Protein AF-A0A529QEJ1-F1 (afdb_monomer_lite)

Secondary structure (DSSP, 8-state):
--TT----EEEEEE-SSS-TTS-TT-SS--EEEEEEEETTEEEEEEEESSSS-S-SSGGGHHHHHHHHSPPTTT--STT---SHHHHHHHHH-GGGHHHHHHHHSGGGSBS-GGG--EE--S-EEEE-TTS-EEEEEEEEEETT---B--HHHHHHHHHH-TTHHHHHHHHHHHHT----EEEEEEEE-HHHHHTSSS-TT-TT-

Foldseek 3Di:
DDVPDDWDKDWDKDFQQADPPFFGQQLGKIWIWMWTQDPVGIDILTWILDLFDQDQDPVCVVQQNQQQYQPPVPRDDGRHNPDDSNVVCCVVRVLRVLVVVCSVDQSSRWPAPLQTKIWSLAWDWDADPVRDTKTKIKMWAWPVYHGGDDPVVSVVCCVVPSCNRVVVQVVCVVVVVHRDIDIDMDIHDPVVQVPDPDHSRGSSD

Structure (mmCIF, N/CA/C/O backbone):
data_AF-A0A529QEJ1-F1
#
_entry.id   AF-A0A529QEJ1-F1
#
loop_
_atom_site.group_PDB
_atom_site.id
_atom_site.type_symbol
_atom_site.label_atom_id
_atom_site.label_alt_id
_atom_site.label_comp_id
_atom_site.label_asym_id
_atom_site.label_entity_id
_atom_site.label_seq_id
_atom_site.pdbx_PDB_ins_code
_atom_site.Cartn_x
_atom_site.Cartn_y
_atom_site.Cartn_z
_atom_site.occupancy
_atom_site.B_iso_or_equiv
_atom_site.auth_seq_id
_atom_site.auth_comp_id
_atom_site.auth_asym_id
_atom_site.auth_atom_id
_atom_site.pdbx_PDB_model_num
ATOM 1 N N . GLN A 1 1 ? -8.947 4.256 23.487 1.00 64.75 1 GLN A N 1
ATOM 2 C CA . GLN A 1 1 ? -8.729 5.610 22.922 1.00 64.75 1 GLN A CA 1
ATOM 3 C C . GLN A 1 1 ? -9.990 6.431 23.133 1.00 64.75 1 GLN A C 1
ATOM 5 O O . GLN A 1 1 ? -11.072 5.905 22.890 1.00 64.75 1 GLN A O 1
ATOM 10 N N . ARG A 1 2 ? -9.879 7.661 23.642 1.00 82.88 2 ARG A N 1
ATOM 11 C CA . ARG A 1 2 ? -11.038 8.538 23.897 1.00 82.88 2 ARG A CA 1
ATOM 12 C C . ARG A 1 2 ? -11.150 9.645 22.843 1.00 82.88 2 ARG A C 1
ATOM 14 O O . ARG A 1 2 ? -10.121 10.090 22.340 1.00 82.88 2 ARG A O 1
ATOM 21 N N . PRO A 1 3 ? -12.364 10.128 22.520 1.00 89.56 3 PRO A N 1
ATOM 22 C CA . PRO A 1 3 ? -12.527 11.310 21.677 1.00 89.56 3 PRO A CA 1
ATOM 23 C C . PRO A 1 3 ? -11.651 12.474 22.168 1.00 89.56 3 PRO A C 1
ATOM 25 O O . PRO A 1 3 ? -11.621 12.769 23.362 1.00 89.56 3 PRO A O 1
ATOM 28 N N . GLY A 1 4 ? -10.909 13.102 21.253 1.00 91.31 4 GLY A N 1
ATOM 29 C CA . GLY A 1 4 ? -9.974 14.194 21.556 1.00 91.31 4 GLY A CA 1
ATOM 30 C C . GLY A 1 4 ? -8.589 13.762 22.060 1.00 91.31 4 GLY A C 1
ATOM 31 O O . GLY A 1 4 ? -7.699 14.605 22.174 1.00 91.31 4 GLY A O 1
ATOM 32 N N . GLU A 1 5 ? -8.364 12.473 22.331 1.00 93.81 5 GLU A N 1
ATOM 33 C CA . GLU A 1 5 ? -7.049 11.955 22.712 1.00 93.81 5 GLU A CA 1
ATOM 34 C C . GLU A 1 5 ? -6.095 11.953 21.509 1.00 93.81 5 GLU A C 1
ATOM 36 O O . GLU A 1 5 ? -6.411 11.431 20.440 1.00 93.81 5 GLU A O 1
ATOM 41 N N . LYS A 1 6 ? -4.904 12.535 21.684 1.00 96.38 6 LYS A N 1
ATOM 42 C CA . LYS A 1 6 ? -3.840 12.511 20.674 1.00 96.38 6 LYS A CA 1
ATOM 43 C C . LYS A 1 6 ? -2.918 11.326 20.939 1.00 96.38 6 LYS A C 1
ATOM 45 O O . LYS A 1 6 ? -2.292 11.261 21.994 1.00 96.38 6 LYS A O 1
ATOM 50 N N . THR A 1 7 ? -2.808 10.425 19.968 1.00 97.69 7 THR A N 1
ATOM 51 C CA . THR A 1 7 ? -1.848 9.315 19.998 1.00 97.69 7 THR A CA 1
ATOM 52 C C . THR A 1 7 ? -0.694 9.635 19.053 1.00 97.69 7 THR A C 1
ATOM 54 O O . THR A 1 7 ? -0.953 9.879 17.873 1.00 97.69 7 THR A O 1
ATOM 57 N N . PRO A 1 8 ? 0.565 9.664 19.529 1.00 98.19 8 PRO A N 1
ATOM 58 C CA . PRO A 1 8 ? 1.712 9.833 18.648 1.00 98.19 8 PRO A CA 1
ATOM 59 C C . PRO A 1 8 ? 1.748 8.734 17.585 1.00 98.19 8 PRO A C 1
ATOM 61 O O . PRO A 1 8 ? 1.434 7.574 17.870 1.00 98.19 8 PRO A O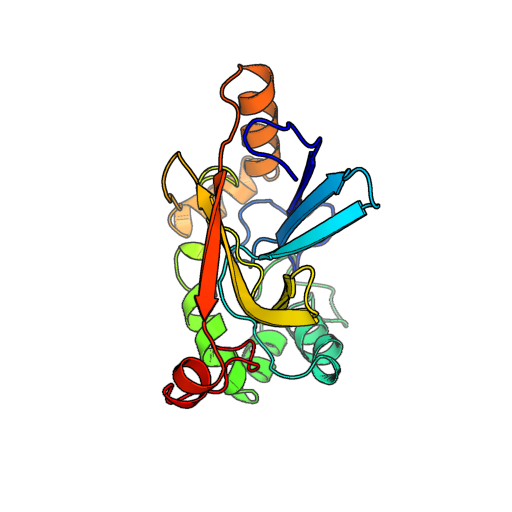 1
ATOM 64 N N . ALA A 1 9 ? 2.166 9.097 16.376 1.00 98.19 9 ALA A N 1
ATOM 65 C CA . ALA A 1 9 ? 2.272 8.173 15.259 1.00 98.19 9 ALA A CA 1
ATOM 66 C C . ALA A 1 9 ? 3.613 8.326 14.541 1.00 98.19 9 ALA A C 1
ATOM 68 O O . ALA A 1 9 ? 4.174 9.420 14.473 1.00 98.19 9 ALA A O 1
ATOM 69 N N . PHE A 1 10 ? 4.102 7.230 13.970 1.00 98.69 10 PHE A N 1
ATOM 70 C CA . PHE A 1 10 ? 5.167 7.243 12.974 1.00 98.69 10 PHE A CA 1
ATOM 71 C C . PHE A 1 10 ? 4.663 6.557 11.709 1.00 98.69 10 PHE A C 1
ATOM 73 O O . PHE A 1 10 ? 4.120 5.455 11.778 1.00 98.69 10 PHE A O 1
ATOM 80 N N . VAL A 1 11 ? 4.843 7.208 10.561 1.00 98.81 11 VAL A N 1
ATOM 81 C CA . VAL A 1 11 ? 4.367 6.703 9.271 1.00 98.81 11 VAL A CA 1
ATOM 82 C C . VAL A 1 11 ? 5.547 6.506 8.336 1.00 98.81 11 VAL A C 1
ATOM 84 O O . VAL A 1 11 ? 6.385 7.396 8.188 1.00 98.81 11 VAL A O 1
ATOM 87 N N . ARG A 1 12 ? 5.595 5.345 7.681 1.00 98.88 12 ARG A N 1
ATOM 88 C CA . ARG A 1 12 ? 6.541 5.064 6.602 1.00 98.88 12 ARG A CA 1
ATOM 89 C C . ARG A 1 12 ? 5.786 4.698 5.333 1.00 98.88 12 ARG A C 1
ATOM 91 O O . ARG A 1 12 ? 5.008 3.745 5.318 1.00 98.88 12 ARG A O 1
ATOM 98 N N . PHE A 1 13 ? 6.107 5.420 4.267 1.00 98.88 13 PHE A N 1
ATOM 99 C CA . PHE A 1 13 ? 5.702 5.092 2.906 1.00 98.88 13 PHE A CA 1
ATOM 100 C C . PHE A 1 13 ? 6.844 4.399 2.163 1.00 98.88 13 PHE A C 1
ATOM 102 O O . PHE A 1 13 ? 8.018 4.619 2.480 1.00 98.88 13 PHE A O 1
ATOM 109 N N . SER A 1 14 ? 6.522 3.557 1.185 1.00 98.88 14 SER A N 1
ATOM 110 C CA . SER A 1 14 ? 7.534 2.910 0.344 1.00 98.88 14 SER A CA 1
ATOM 111 C C . SER A 1 14 ? 6.975 2.435 -0.989 1.00 98.88 14 SER A C 1
ATOM 113 O O . SER A 1 14 ? 5.769 2.292 -1.130 1.00 98.88 14 SER A O 1
ATOM 115 N N . THR A 1 15 ? 7.854 2.141 -1.941 1.00 98.81 15 THR A N 1
ATOM 116 C CA . THR A 1 15 ? 7.606 1.166 -3.016 1.00 98.81 15 THR A CA 1
ATOM 117 C C . THR A 1 15 ? 7.774 -0.267 -2.470 1.00 98.81 15 THR A C 1
ATOM 119 O O . THR A 1 15 ? 7.971 -0.444 -1.259 1.00 98.81 15 THR A O 1
ATOM 122 N N . VAL A 1 16 ? 7.668 -1.291 -3.324 1.00 98.44 16 VAL A N 1
ATOM 123 C CA . VAL A 1 16 ? 7.777 -2.713 -2.951 1.00 98.44 16 VAL A CA 1
ATOM 124 C C . VAL A 1 16 ? 8.956 -3.397 -3.642 1.00 98.44 16 VAL A C 1
ATOM 126 O O . VAL A 1 16 ? 9.840 -3.922 -2.963 1.00 98.44 16 VAL A O 1
ATOM 129 N N . ALA A 1 17 ? 8.992 -3.403 -4.976 1.00 98.00 17 ALA A N 1
ATOM 130 C CA . ALA A 1 17 ? 9.957 -4.209 -5.728 1.00 98.00 17 ALA A CA 1
ATOM 131 C C . ALA A 1 17 ? 11.370 -3.608 -5.707 1.00 98.00 17 ALA A C 1
ATOM 133 O O . ALA A 1 17 ? 12.3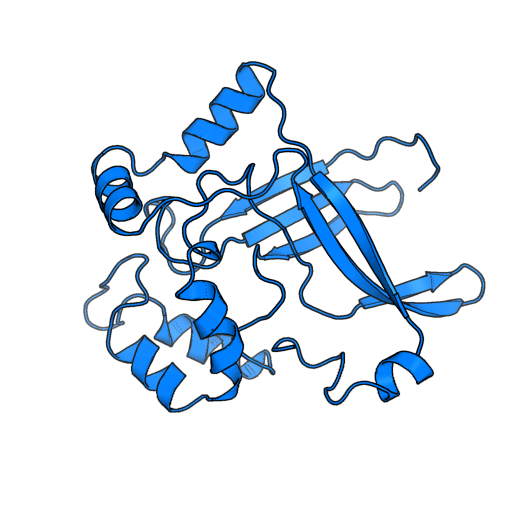66 -4.331 -5.712 1.00 98.00 17 ALA A O 1
ATOM 134 N N . GLY A 1 18 ? 11.476 -2.283 -5.650 1.00 97.81 18 GLY A N 1
ATOM 135 C CA . GLY A 1 18 ? 12.754 -1.591 -5.747 1.00 97.81 18 GLY A CA 1
ATOM 136 C C . GLY A 1 18 ? 13.704 -1.826 -4.566 1.00 97.81 18 GLY A C 1
ATOM 137 O O . GLY A 1 18 ? 13.296 -1.946 -3.411 1.00 97.81 18 GLY A O 1
ATOM 138 N N . SER A 1 19 ? 15.008 -1.858 -4.841 1.00 97.62 19 SER A N 1
ATOM 139 C CA . SER A 1 19 ? 16.042 -1.772 -3.799 1.00 97.62 19 SER A CA 1
ATOM 140 C C . SER A 1 19 ? 16.084 -0.376 -3.156 1.00 97.62 19 SER A C 1
ATOM 142 O O . SER A 1 19 ? 15.481 0.574 -3.654 1.00 97.62 19 SER A O 1
ATOM 144 N N . LYS A 1 20 ? 16.823 -0.214 -2.047 1.00 97.31 20 LYS A N 1
ATOM 145 C CA . LYS A 1 20 ? 16.852 1.031 -1.244 1.00 97.31 20 LYS A CA 1
ATOM 146 C C . LYS A 1 20 ? 17.136 2.312 -2.049 1.00 97.31 20 LYS A C 1
ATOM 148 O O . LYS A 1 20 ? 16.632 3.363 -1.675 1.00 97.31 20 LYS A O 1
ATOM 153 N N . GLY A 1 21 ? 17.958 2.230 -3.096 1.00 97.50 21 GLY A N 1
ATOM 154 C CA . GLY A 1 21 ? 18.320 3.363 -3.961 1.00 97.50 21 GLY A CA 1
ATOM 155 C C . GLY A 1 21 ? 17.477 3.498 -5.232 1.00 97.50 21 GLY A C 1
ATOM 156 O O . GLY A 1 21 ? 17.878 4.221 -6.136 1.00 97.50 21 GLY A O 1
ATOM 157 N N . SER A 1 22 ? 16.370 2.760 -5.344 1.00 98.31 22 SER A N 1
ATOM 158 C CA . SER A 1 22 ? 15.448 2.878 -6.478 1.00 98.31 22 SER A CA 1
ATOM 159 C C . SER A 1 22 ? 14.654 4.189 -6.443 1.00 98.31 22 SER A C 1
ATOM 161 O O . SER A 1 22 ? 14.637 4.906 -5.443 1.00 98.31 22 SER A O 1
ATOM 163 N N . PHE A 1 23 ? 14.017 4.505 -7.568 1.00 98.38 23 PHE A N 1
ATOM 164 C CA . PHE A 1 23 ? 13.289 5.749 -7.788 1.00 98.38 23 PHE A CA 1
ATOM 165 C C . PHE A 1 23 ? 11.853 5.701 -7.238 1.00 98.38 23 PHE A C 1
ATOM 167 O O . PHE A 1 23 ? 11.167 4.679 -7.304 1.00 98.38 23 PHE A O 1
ATOM 174 N N . ASP A 1 24 ? 11.380 6.833 -6.716 1.00 98.56 24 ASP A N 1
ATOM 175 C CA . ASP A 1 24 ? 10.111 6.936 -5.982 1.00 98.56 24 ASP A CA 1
ATOM 176 C C . ASP A 1 24 ? 8.853 6.705 -6.858 1.00 98.56 24 ASP A C 1
ATOM 178 O O . ASP A 1 24 ? 7.831 6.176 -6.399 1.00 98.56 24 ASP A O 1
ATOM 182 N N . LEU A 1 25 ? 8.910 7.077 -8.141 1.00 97.94 25 LEU A N 1
ATOM 183 C CA . LEU A 1 25 ? 7.782 7.038 -9.081 1.00 97.94 25 LEU A CA 1
ATOM 184 C C . LEU A 1 25 ? 7.770 5.776 -9.961 1.00 97.94 25 LEU A C 1
ATOM 186 O O . LEU A 1 25 ? 7.260 5.791 -11.083 1.00 97.94 25 LEU A O 1
ATOM 190 N N . ALA A 1 26 ? 8.309 4.658 -9.469 1.00 98.12 26 ALA A N 1
ATOM 191 C CA . ALA A 1 26 ? 8.092 3.352 -10.092 1.00 98.12 26 ALA A CA 1
ATOM 192 C C . ALA A 1 26 ? 6.593 3.035 -10.205 1.00 98.12 26 ALA A C 1
ATOM 194 O O . ALA A 1 26 ? 5.817 3.393 -9.316 1.00 98.12 26 ALA A O 1
ATOM 195 N N . ARG A 1 27 ? 6.161 2.355 -11.274 1.00 98.81 27 ARG A N 1
ATOM 196 C CA . ARG A 1 27 ? 4.807 1.785 -11.314 1.00 98.81 27 ARG A CA 1
ATOM 197 C C . ARG A 1 27 ? 4.792 0.575 -10.394 1.00 98.81 27 ARG A C 1
ATOM 199 O O . ARG A 1 27 ? 5.246 -0.497 -10.772 1.00 98.81 27 ARG A O 1
ATOM 206 N N . ASP A 1 28 ? 4.311 0.785 -9.181 1.00 98.81 28 ASP A N 1
ATOM 207 C CA . ASP A 1 28 ? 4.407 -0.189 -8.100 1.00 98.81 28 ASP A CA 1
ATOM 208 C C . ASP A 1 28 ? 3.274 0.011 -7.085 1.00 98.81 28 ASP A C 1
ATOM 210 O O . ASP A 1 28 ? 2.610 1.052 -7.032 1.00 98.81 28 ASP A O 1
ATOM 214 N N . VAL A 1 29 ? 3.075 -0.969 -6.222 1.00 98.62 29 VAL A N 1
ATOM 215 C CA . VAL A 1 29 ? 2.310 -0.783 -4.992 1.00 98.62 29 VAL A CA 1
ATOM 216 C C . VAL A 1 29 ? 3.048 0.205 -4.097 1.00 98.62 29 VAL A C 1
ATOM 218 O O . VAL A 1 29 ? 4.281 0.254 -4.086 1.00 98.62 29 VAL A O 1
ATOM 221 N N . ARG A 1 30 ? 2.306 1.007 -3.330 1.00 98.88 30 ARG A N 1
ATOM 222 C CA . ARG A 1 30 ? 2.886 1.797 -2.246 1.00 98.88 30 ARG A CA 1
ATOM 223 C C . ARG A 1 30 ? 2.533 1.204 -0.895 1.00 98.88 30 ARG A C 1
ATOM 225 O O . ARG A 1 30 ? 1.356 1.074 -0.576 1.00 98.88 30 ARG A O 1
ATOM 232 N N . GLY A 1 31 ? 3.551 0.906 -0.095 1.00 98.88 31 GLY A N 1
ATOM 233 C CA . GLY A 1 31 ? 3.386 0.592 1.318 1.00 98.88 31 GLY A CA 1
ATOM 234 C C . GLY A 1 31 ? 2.949 1.834 2.094 1.00 98.88 31 GLY A C 1
ATOM 235 O O . GLY A 1 31 ? 3.444 2.936 1.847 1.00 98.88 31 GLY A O 1
ATOM 236 N N . PHE A 1 32 ? 2.030 1.649 3.036 1.00 98.88 32 PHE A N 1
ATOM 237 C CA . PHE A 1 32 ? 1.505 2.670 3.940 1.00 98.88 32 PHE A CA 1
ATOM 238 C C . PHE A 1 32 ? 1.446 2.069 5.350 1.00 98.88 32 PHE A C 1
ATOM 240 O O . PHE A 1 32 ? 0.422 1.546 5.787 1.00 98.88 32 PHE A O 1
ATOM 247 N N . ALA A 1 33 ? 2.570 2.134 6.066 1.00 98.88 33 ALA A N 1
ATOM 248 C CA . ALA A 1 33 ? 2.697 1.581 7.409 1.00 98.88 33 ALA A CA 1
ATOM 249 C C . ALA A 1 33 ? 2.575 2.681 8.467 1.00 98.88 33 ALA A C 1
ATOM 251 O O . ALA A 1 33 ? 3.376 3.619 8.482 1.00 98.88 33 ALA A O 1
ATOM 252 N N . VAL A 1 34 ? 1.598 2.546 9.364 1.00 98.88 34 VAL A N 1
ATOM 253 C CA . VAL A 1 34 ? 1.345 3.479 10.469 1.00 98.88 34 VAL A CA 1
ATOM 254 C C . VAL A 1 34 ? 1.562 2.763 11.795 1.00 98.88 34 VAL A C 1
ATOM 256 O O . VAL A 1 34 ? 0.857 1.809 12.108 1.00 98.88 34 VAL A O 1
ATOM 259 N N . LYS A 1 35 ? 2.513 3.250 12.591 1.00 98.81 35 LYS A N 1
ATOM 260 C CA . LYS A 1 35 ? 2.733 2.831 13.978 1.00 98.81 35 LYS A CA 1
ATOM 261 C C . LYS A 1 35 ? 2.095 3.841 14.915 1.00 98.81 35 LYS A C 1
ATOM 263 O O . LYS A 1 35 ? 2.460 5.015 14.876 1.00 98.81 35 LYS A O 1
ATOM 268 N N . LEU A 1 36 ? 1.186 3.383 15.767 1.00 98.38 36 LEU A N 1
ATOM 269 C CA . LEU A 1 36 ? 0.529 4.171 16.805 1.00 98.38 36 LEU A CA 1
ATOM 270 C C . LEU A 1 36 ? 1.085 3.779 18.174 1.00 98.38 36 LEU A C 1
ATOM 272 O O . LEU A 1 36 ? 1.009 2.621 18.588 1.00 98.38 36 LEU A O 1
ATOM 276 N N . TYR A 1 37 ? 1.630 4.761 18.888 1.00 98.00 37 TYR A N 1
ATOM 277 C CA . TYR A 1 37 ? 2.213 4.573 20.216 1.00 98.00 37 TYR A CA 1
ATOM 278 C C . TYR A 1 37 ? 1.119 4.694 21.278 1.00 98.00 37 TYR A C 1
ATOM 280 O O . TYR A 1 37 ? 0.953 5.738 21.914 1.00 98.00 37 TYR A O 1
ATOM 288 N N . THR A 1 38 ? 0.305 3.647 21.412 1.00 96.94 38 THR A N 1
ATOM 289 C CA . THR A 1 38 ? -0.812 3.637 22.363 1.00 96.94 38 THR A CA 1
ATOM 290 C C . THR A 1 38 ? -0.320 3.429 23.799 1.00 96.94 38 THR A C 1
ATOM 292 O O . THR A 1 38 ? 0.812 3.012 24.040 1.00 96.94 38 THR A O 1
ATOM 295 N N . LYS A 1 39 ? -1.192 3.686 24.779 1.00 95.75 39 LYS A N 1
ATOM 296 C CA . LYS A 1 39 ? -0.899 3.436 26.203 1.00 95.75 39 LYS A CA 1
ATOM 297 C C . LYS A 1 39 ? -0.850 1.948 26.565 1.00 95.75 39 LYS A C 1
ATOM 299 O O . LYS A 1 39 ? -0.354 1.612 27.633 1.00 95.75 39 LYS A O 1
ATOM 304 N N . GLU A 1 40 ? -1.347 1.084 25.686 1.00 96.50 40 GLU A N 1
ATOM 305 C CA . GLU A 1 40 ? -1.460 -0.367 25.887 1.00 96.50 40 GLU A CA 1
ATOM 306 C C . GLU A 1 40 ? -0.499 -1.145 24.972 1.00 96.50 40 GLU A C 1
ATOM 308 O O . GLU A 1 40 ? -0.618 -2.353 24.803 1.00 96.50 40 GLU A O 1
ATOM 313 N N . GLY A 1 41 ? 0.480 -0.449 24.386 1.00 97.56 41 GLY A N 1
ATOM 314 C CA . GLY A 1 41 ? 1.468 -1.024 23.481 1.00 97.56 41 GLY A CA 1
ATOM 315 C C . GLY A 1 41 ? 1.416 -0.417 22.084 1.00 97.56 41 GLY A C 1
ATOM 316 O O . GLY A 1 41 ? 0.562 0.409 21.751 1.00 97.56 41 GLY A O 1
ATOM 317 N N . ASN A 1 42 ? 2.372 -0.816 21.253 1.00 98.31 42 ASN A N 1
ATOM 318 C CA . ASN A 1 42 ? 2.414 -0.370 19.867 1.00 98.31 42 ASN A CA 1
ATOM 319 C C . ASN A 1 42 ? 1.316 -1.070 19.071 1.00 98.31 42 ASN A C 1
ATOM 321 O O . ASN A 1 42 ? 1.199 -2.293 19.124 1.00 98.31 42 ASN A O 1
ATOM 325 N N . TRP A 1 43 ? 0.566 -0.297 18.293 1.00 98.25 43 TRP A N 1
ATOM 326 C CA . TRP A 1 43 ? -0.361 -0.838 17.311 1.00 98.25 43 TRP A CA 1
ATOM 327 C C . TRP A 1 43 ? 0.090 -0.431 15.912 1.00 98.25 43 TRP A C 1
ATOM 329 O O . TRP A 1 43 ? 0.173 0.759 15.604 1.00 98.25 43 TRP A O 1
ATOM 339 N N . ASP A 1 44 ? 0.405 -1.426 15.087 1.00 98.75 44 ASP A N 1
ATOM 340 C CA . ASP A 1 44 ? 0.903 -1.226 13.731 1.00 98.75 44 ASP A CA 1
ATOM 341 C C . ASP A 1 44 ? -0.182 -1.600 12.725 1.00 98.75 44 ASP A C 1
ATOM 343 O O . ASP A 1 44 ? -0.591 -2.757 12.633 1.00 98.75 44 ASP A O 1
ATOM 347 N N . LEU A 1 45 ? -0.621 -0.620 11.939 1.00 98.62 45 LEU A N 1
ATOM 348 C CA . LEU A 1 45 ? -1.468 -0.839 10.776 1.00 98.62 45 LEU A CA 1
ATOM 349 C C . LEU A 1 45 ? -0.584 -0.789 9.527 1.00 98.62 45 LEU A C 1
ATOM 351 O O . LEU A 1 45 ? -0.261 0.286 9.013 1.00 98.62 45 LEU A O 1
ATOM 355 N N . VAL A 1 46 ? -0.143 -1.967 9.084 1.00 98.81 46 VAL A N 1
ATOM 356 C CA . VAL A 1 46 ? 0.758 -2.140 7.937 1.00 98.81 46 VAL A CA 1
ATOM 357 C C . VAL A 1 46 ? -0.075 -2.422 6.694 1.00 98.81 46 VAL A C 1
ATOM 359 O O . VAL A 1 46 ? -0.522 -3.545 6.486 1.00 98.81 46 VAL A O 1
ATOM 362 N N . GLY A 1 47 ? -0.320 -1.381 5.901 1.00 98.69 47 GLY A N 1
ATOM 363 C CA . GLY A 1 47 ? -1.178 -1.445 4.724 1.00 98.69 47 GLY A CA 1
ATOM 364 C C . GLY A 1 47 ? -0.471 -1.102 3.416 1.00 98.69 47 GLY A C 1
ATOM 365 O O . GLY A 1 47 ? 0.731 -0.829 3.384 1.00 98.69 47 GLY A O 1
ATOM 366 N N . ASN A 1 48 ? -1.265 -1.046 2.346 1.00 98.75 48 ASN A N 1
ATOM 367 C CA . ASN A 1 48 ? -0.876 -0.592 1.009 1.00 98.75 48 ASN A CA 1
ATOM 368 C C . ASN A 1 48 ? -1.798 0.532 0.522 1.00 98.75 48 ASN A C 1
ATOM 370 O O . ASN A 1 48 ? -2.852 0.776 1.098 1.00 98.75 48 ASN A O 1
ATOM 374 N N . ASN A 1 49 ? -1.457 1.197 -0.580 1.00 98.81 49 ASN A N 1
ATOM 375 C CA . ASN A 1 49 ? -2.327 2.184 -1.231 1.00 98.81 49 ASN A CA 1
ATOM 376 C C . ASN A 1 49 ? -3.428 1.583 -2.130 1.00 98.81 49 ASN A C 1
ATOM 378 O O . ASN A 1 49 ? -4.160 2.323 -2.795 1.00 98.81 49 ASN A O 1
ATOM 382 N N . ILE A 1 50 ? -3.537 0.253 -2.152 1.00 98.75 50 ILE A N 1
ATOM 383 C CA . ILE A 1 50 ? -4.469 -0.548 -2.952 1.00 98.75 50 ILE A CA 1
ATOM 384 C C . ILE A 1 50 ? -5.230 -1.486 -1.992 1.00 98.75 50 ILE A C 1
ATOM 386 O O . ILE A 1 50 ? -4.604 -2.004 -1.066 1.00 98.75 50 ILE A O 1
ATOM 390 N N . PRO A 1 51 ? -6.556 -1.682 -2.157 1.00 98.69 51 PRO A N 1
ATOM 391 C CA . PRO A 1 51 ? -7.383 -2.410 -1.186 1.00 98.69 51 PRO A CA 1
ATOM 392 C C . PRO A 1 51 ? -7.224 -3.933 -1.195 1.00 98.69 51 PRO A C 1
ATOM 394 O O . PRO A 1 51 ? -7.738 -4.580 -0.289 1.00 98.69 51 PRO A O 1
ATOM 397 N N . VAL A 1 52 ? -6.518 -4.487 -2.179 1.00 98.81 52 VAL A N 1
ATOM 398 C CA . VAL A 1 52 ? -6.328 -5.929 -2.371 1.00 98.81 52 VAL A CA 1
ATOM 399 C C . VAL A 1 52 ? -4.851 -6.283 -2.506 1.00 98.81 52 VAL A C 1
ATOM 401 O O . VAL A 1 52 ? -4.000 -5.404 -2.676 1.00 98.81 52 VAL A O 1
ATOM 404 N N . PHE A 1 53 ? -4.546 -7.574 -2.433 1.00 98.69 53 PHE A N 1
ATOM 405 C CA . PHE A 1 53 ? -3.213 -8.120 -2.655 1.00 98.69 53 PHE A CA 1
ATOM 406 C C . PHE A 1 53 ? -3.165 -9.048 -3.876 1.00 98.69 53 PHE A C 1
ATOM 408 O O . PHE A 1 53 ? -4.195 -9.393 -4.448 1.00 98.69 53 PHE A O 1
ATOM 415 N N . PHE A 1 54 ? -1.956 -9.420 -4.306 1.00 98.38 54 PHE A N 1
ATOM 416 C CA . PHE A 1 54 ? -1.754 -10.280 -5.480 1.00 98.38 54 PHE A CA 1
ATOM 417 C C . PHE A 1 54 ? -2.142 -11.739 -5.244 1.00 98.38 54 PHE A C 1
ATOM 419 O O . PHE A 1 54 ? -2.499 -12.424 -6.195 1.00 98.38 54 PHE A O 1
ATOM 426 N N . ILE A 1 55 ? -1.995 -12.222 -4.014 1.00 98.56 55 ILE A N 1
ATOM 427 C CA . ILE A 1 55 ? -2.073 -13.644 -3.679 1.00 98.56 55 ILE A CA 1
ATOM 428 C C . ILE A 1 55 ? -2.987 -13.862 -2.482 1.00 98.56 55 ILE A C 1
ATOM 430 O O . ILE A 1 55 ? -3.110 -12.976 -1.631 1.00 98.56 55 ILE A O 1
ATOM 434 N N . GLN A 1 56 ? -3.592 -15.043 -2.411 1.00 98.62 56 GLN A N 1
ATOM 435 C CA . GLN A 1 56 ? -4.496 -15.425 -1.325 1.00 98.62 56 GLN A CA 1
ATOM 436 C C . GLN A 1 56 ? -3.747 -15.956 -0.098 1.00 98.62 56 GLN A C 1
ATOM 438 O O . GLN A 1 56 ? -4.081 -15.596 1.030 1.00 98.62 56 GLN A O 1
ATOM 443 N N . ASP A 1 57 ? -2.716 -16.779 -0.314 1.00 98.44 57 ASP A N 1
ATOM 444 C CA . ASP A 1 57 ? -1.974 -17.458 0.753 1.00 98.44 57 ASP A CA 1
ATOM 445 C C . ASP A 1 57 ? -0.532 -16.941 0.869 1.00 98.44 57 ASP A C 1
ATOM 447 O O . ASP A 1 57 ? 0.193 -16.799 -0.120 1.00 98.44 57 ASP A O 1
ATOM 451 N N . ALA A 1 58 ? -0.087 -16.703 2.104 1.00 98.31 58 ALA A N 1
ATOM 452 C CA . ALA A 1 58 ? 1.257 -16.230 2.418 1.00 98.31 58 ALA A CA 1
ATOM 453 C C . ALA A 1 58 ? 2.372 -17.193 1.973 1.00 98.31 58 ALA A C 1
ATOM 455 O O . ALA A 1 58 ? 3.493 -16.741 1.733 1.00 98.31 58 ALA A O 1
ATOM 456 N N . ILE A 1 59 ? 2.098 -18.493 1.811 1.00 98.38 59 ILE A N 1
ATOM 457 C CA . ILE A 1 59 ? 3.085 -19.463 1.315 1.00 98.38 59 ILE A CA 1
ATOM 458 C C . ILE A 1 59 ? 3.578 -19.121 -0.099 1.00 98.38 59 ILE A C 1
ATOM 460 O O . ILE A 1 59 ? 4.715 -19.439 -0.438 1.00 98.38 59 ILE A O 1
ATOM 464 N N . ARG A 1 60 ? 2.762 -18.417 -0.901 1.00 97.81 60 ARG A N 1
ATOM 465 C CA . ARG A 1 60 ? 3.093 -17.959 -2.264 1.00 97.81 60 ARG A CA 1
ATOM 466 C C . ARG A 1 60 ? 3.851 -16.631 -2.282 1.00 97.81 60 ARG A C 1
ATOM 468 O O . ARG A 1 60 ? 4.269 -16.179 -3.346 1.00 97.81 60 ARG A O 1
ATOM 475 N N . PHE A 1 61 ? 4.047 -15.988 -1.129 1.00 98.56 61 PHE A N 1
ATOM 476 C CA . PHE A 1 61 ? 4.711 -14.687 -1.050 1.00 98.56 61 PHE A CA 1
ATOM 477 C C . PHE A 1 61 ? 6.147 -14.710 -1.596 1.00 98.56 61 PHE A C 1
ATOM 479 O O . PHE A 1 61 ? 6.476 -13.809 -2.369 1.00 98.56 61 PHE A O 1
ATOM 486 N N . PRO A 1 62 ? 6.996 -15.714 -1.291 1.00 98.69 62 PRO A N 1
ATOM 487 C CA . PRO A 1 62 ? 8.319 -15.808 -1.902 1.00 98.69 62 PRO A CA 1
ATOM 488 C C . PRO A 1 62 ? 8.253 -15.926 -3.428 1.00 98.69 62 PRO A C 1
ATOM 490 O O . PRO A 1 62 ? 8.995 -15.223 -4.105 1.00 98.69 62 PRO A O 1
ATOM 493 N N . ASP A 1 63 ? 7.334 -16.737 -3.967 1.00 98.56 63 ASP A N 1
ATOM 494 C CA . ASP A 1 63 ? 7.164 -16.916 -5.417 1.00 98.56 63 ASP A CA 1
ATOM 495 C C . ASP A 1 63 ? 6.807 -15.586 -6.097 1.00 98.56 63 ASP A C 1
ATOM 497 O O . ASP A 1 63 ? 7.470 -15.166 -7.044 1.00 98.56 63 ASP A O 1
ATOM 501 N N . MET A 1 64 ? 5.804 -14.879 -5.565 1.00 98.44 64 MET A N 1
ATOM 502 C CA . MET A 1 64 ? 5.359 -13.582 -6.083 1.00 98.44 64 MET A CA 1
ATOM 503 C C . MET A 1 64 ? 6.463 -12.515 -5.983 1.00 98.44 64 MET A C 1
ATOM 505 O O . MET A 1 64 ? 6.685 -11.761 -6.932 1.00 98.44 64 MET A O 1
ATOM 509 N N . VAL A 1 65 ? 7.172 -12.435 -4.847 1.00 98.62 65 VAL A N 1
ATOM 510 C CA . VAL A 1 65 ? 8.266 -11.467 -4.662 1.00 98.62 65 VAL A CA 1
ATOM 511 C C . VAL A 1 65 ? 9.440 -11.778 -5.589 1.00 98.62 65 VAL A C 1
ATOM 513 O O . VAL A 1 65 ? 9.996 -10.852 -6.173 1.00 98.62 65 VAL A O 1
ATOM 516 N N . HIS A 1 66 ? 9.818 -13.047 -5.750 1.00 98.75 66 HIS A N 1
ATOM 517 C CA . HIS A 1 66 ? 10.870 -13.443 -6.688 1.00 98.75 66 HIS A CA 1
ATOM 518 C C . HIS A 1 66 ? 10.484 -13.137 -8.137 1.00 98.75 66 HIS A C 1
ATOM 520 O O . HIS A 1 66 ? 11.337 -12.701 -8.903 1.00 98.75 66 HIS A O 1
ATOM 526 N N . ALA A 1 67 ? 9.211 -13.315 -8.499 1.00 98.56 67 ALA A N 1
ATOM 527 C CA . ALA A 1 67 ? 8.726 -13.041 -9.846 1.00 98.56 67 ALA A CA 1
ATOM 528 C C . ALA A 1 67 ? 8.762 -11.547 -10.209 1.00 98.56 67 ALA A C 1
ATOM 530 O O . ALA A 1 67 ? 9.069 -11.222 -11.348 1.00 98.56 67 ALA A O 1
ATOM 531 N N . VAL A 1 68 ? 8.460 -10.641 -9.266 1.00 98.56 68 VAL A N 1
ATOM 532 C CA . VAL A 1 68 ? 8.442 -9.178 -9.509 1.00 98.56 68 VAL A CA 1
ATOM 533 C C . VAL A 1 68 ? 9.796 -8.489 -9.298 1.00 98.56 68 VAL A C 1
ATOM 535 O O . VAL A 1 68 ? 9.987 -7.342 -9.702 1.00 98.56 68 VAL A O 1
ATOM 538 N N . LYS A 1 69 ? 10.721 -9.137 -8.585 1.00 98.62 69 LYS A N 1
ATOM 539 C CA . LYS A 1 69 ? 12.083 -8.634 -8.380 1.00 98.62 69 LYS A CA 1
ATOM 540 C C . LYS A 1 69 ? 12.918 -8.805 -9.652 1.00 98.62 69 LYS A C 1
ATOM 542 O O . LYS A 1 69 ? 12.560 -9.526 -10.576 1.00 98.62 69 LYS A O 1
ATOM 547 N N . GLU A 1 70 ? 14.067 -8.136 -9.647 1.00 98.25 70 GLU A N 1
ATOM 548 C CA . GLU A 1 70 ? 15.125 -8.312 -10.640 1.00 98.25 70 GLU A CA 1
ATOM 549 C C . GLU A 1 70 ? 15.421 -9.797 -10.891 1.00 98.25 70 GLU A C 1
ATOM 551 O O . GLU A 1 70 ? 15.480 -10.591 -9.948 1.00 98.25 70 GLU A O 1
ATOM 556 N N . GLU A 1 71 ? 15.657 -10.169 -12.149 1.00 98.00 71 GLU A N 1
ATOM 557 C CA . GLU A 1 71 ? 15.944 -11.566 -12.472 1.00 98.00 71 GLU A CA 1
ATOM 558 C C . GLU A 1 71 ? 17.275 -12.022 -11.856 1.00 98.00 71 GLU A C 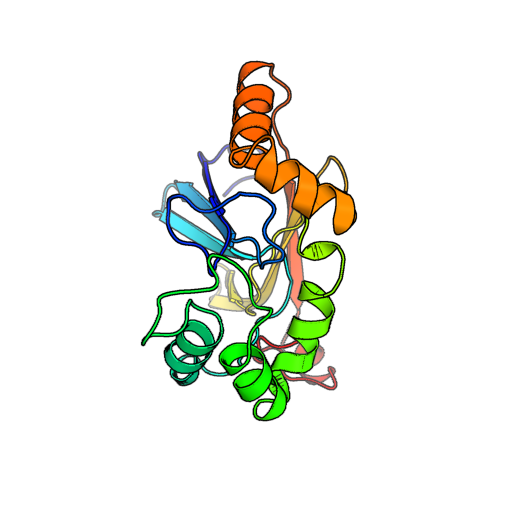1
ATOM 560 O O . GLU A 1 71 ? 18.253 -11.268 -11.867 1.00 98.00 71 GLU A O 1
ATOM 565 N N . PRO A 1 72 ? 17.336 -13.241 -11.293 1.00 97.69 72 PRO A N 1
ATOM 566 C CA . PRO A 1 72 ? 18.420 -13.645 -10.397 1.00 97.69 72 PRO A CA 1
ATOM 567 C C . PRO A 1 72 ? 19.774 -13.838 -11.093 1.00 97.69 72 PRO A C 1
ATOM 569 O O . PRO A 1 72 ? 20.811 -13.781 -10.437 1.00 97.69 72 PRO A O 1
ATOM 572 N N . ASP A 1 73 ? 19.782 -14.077 -12.402 1.00 97.69 73 ASP A N 1
ATOM 573 C CA . ASP A 1 73 ? 20.983 -14.264 -13.218 1.00 97.69 73 ASP A CA 1
ATOM 574 C C . ASP A 1 73 ? 21.661 -12.934 -13.585 1.00 97.69 73 ASP A C 1
ATOM 576 O O . ASP A 1 73 ? 22.884 -12.875 -13.724 1.00 97.69 73 ASP A O 1
ATOM 580 N N . ARG A 1 74 ? 20.870 -11.865 -13.733 1.00 96.19 74 ARG A N 1
ATOM 581 C CA . ARG A 1 74 ? 21.303 -10.596 -14.340 1.00 96.19 74 ARG A CA 1
ATOM 582 C C . ARG A 1 74 ? 21.036 -9.345 -13.506 1.00 96.19 74 ARG A C 1
ATOM 584 O O . ARG A 1 74 ? 21.559 -8.283 -13.831 1.00 96.19 74 ARG A O 1
ATOM 591 N N . ALA A 1 75 ? 20.257 -9.466 -12.436 1.00 96.44 75 ALA A N 1
ATOM 592 C CA . ALA A 1 75 ? 19.889 -8.397 -11.512 1.00 96.44 75 ALA A CA 1
ATOM 593 C C . ALA A 1 75 ? 19.231 -7.169 -12.187 1.00 96.44 75 ALA A C 1
ATOM 595 O O . ALA A 1 75 ? 19.472 -6.026 -11.802 1.00 96.44 75 ALA A O 1
ATOM 596 N N . PHE A 1 76 ? 18.381 -7.390 -13.197 1.00 97.25 76 PHE A N 1
ATOM 597 C CA . PHE A 1 76 ? 17.548 -6.350 -13.815 1.00 97.25 76 PHE A CA 1
ATOM 598 C C . PHE A 1 76 ? 16.191 -6.926 -14.273 1.00 97.25 76 PHE A C 1
ATOM 600 O O . PHE A 1 76 ? 16.102 -8.138 -14.486 1.00 97.25 76 PHE A O 1
ATOM 607 N N . PRO A 1 77 ? 15.149 -6.090 -14.464 1.00 98.25 77 PRO A N 1
ATOM 608 C CA . PRO A 1 77 ? 15.115 -4.633 -14.274 1.00 98.25 77 PRO A CA 1
ATOM 609 C C . PRO A 1 77 ? 14.895 -4.190 -12.814 1.00 98.25 77 PRO A C 1
ATOM 611 O O . PRO A 1 77 ? 14.159 -4.818 -12.061 1.00 98.25 77 PRO A O 1
ATOM 614 N N . GLN A 1 78 ? 15.496 -3.057 -12.423 1.00 98.25 78 GLN A N 1
ATOM 615 C CA . GLN A 1 78 ? 15.291 -2.456 -11.097 1.00 98.25 78 GLN A CA 1
ATOM 616 C C . GLN A 1 78 ? 13.917 -1.778 -11.005 1.00 98.25 78 GLN A C 1
ATOM 618 O O . GLN A 1 78 ? 13.606 -0.897 -11.813 1.00 98.25 78 GLN A O 1
ATOM 623 N N . ALA A 1 79 ? 13.152 -2.120 -9.961 1.00 98.19 79 ALA A N 1
ATOM 624 C CA . ALA A 1 79 ? 11.876 -1.492 -9.598 1.00 98.19 79 ALA A CA 1
ATOM 625 C C . ALA A 1 79 ? 10.830 -1.456 -10.733 1.00 98.19 79 ALA A C 1
ATOM 627 O O . ALA A 1 79 ? 10.098 -0.475 -10.883 1.00 98.19 79 ALA A O 1
ATOM 628 N N . GLN A 1 80 ? 10.776 -2.498 -11.564 1.00 98.62 80 GLN A N 1
ATOM 629 C CA . GLN A 1 80 ? 9.856 -2.585 -12.698 1.00 98.62 80 GLN A CA 1
ATOM 630 C C . GLN A 1 80 ? 9.318 -4.003 -12.821 1.00 98.62 80 GLN A C 1
ATOM 632 O O . GLN A 1 80 ? 10.093 -4.942 -12.902 1.00 98.62 80 GLN A O 1
ATOM 637 N N . SER A 1 81 ? 8.000 -4.139 -12.937 1.00 98.56 81 SER A N 1
ATOM 638 C CA . SER A 1 81 ? 7.328 -5.414 -13.210 1.00 98.56 81 SER A CA 1
ATOM 639 C C . SER A 1 81 ? 7.225 -5.740 -14.710 1.00 98.56 81 SER A C 1
ATOM 641 O O . SER A 1 81 ? 6.579 -6.699 -15.117 1.00 98.56 81 SER A O 1
ATOM 643 N N . ALA A 1 82 ? 7.835 -4.923 -15.571 1.00 98.50 82 ALA A N 1
ATOM 644 C CA . ALA A 1 82 ? 7.794 -5.067 -17.024 1.00 98.50 82 ALA A CA 1
ATOM 645 C C . ALA A 1 82 ? 8.882 -6.031 -17.536 1.00 98.50 82 ALA A C 1
ATOM 647 O O . ALA A 1 82 ? 9.770 -5.622 -18.281 1.00 98.50 82 ALA A O 1
ATOM 648 N N . HIS A 1 83 ? 8.828 -7.292 -17.107 1.00 98.75 83 HIS A N 1
ATOM 649 C CA . HIS A 1 83 ? 9.735 -8.357 -17.550 1.00 98.75 83 HIS A CA 1
ATOM 650 C C . HIS A 1 83 ? 9.080 -9.742 -17.437 1.00 98.75 83 HIS A C 1
ATOM 652 O O . HIS A 1 83 ? 8.011 -9.887 -16.839 1.00 98.75 83 HIS A O 1
ATOM 658 N N . ASP A 1 84 ? 9.721 -10.742 -18.036 1.00 98.69 84 ASP A N 1
ATOM 659 C CA . ASP A 1 84 ? 9.171 -12.072 -18.293 1.00 98.69 84 ASP A CA 1
ATOM 660 C C . ASP A 1 84 ? 8.728 -12.800 -17.020 1.00 98.69 84 ASP A C 1
ATOM 662 O O . ASP A 1 84 ? 7.572 -13.201 -16.944 1.00 98.69 84 ASP A O 1
ATOM 666 N N . ASN A 1 85 ? 9.582 -12.908 -15.993 1.00 98.50 85 ASN A N 1
ATOM 667 C CA . ASN A 1 85 ? 9.244 -13.654 -14.769 1.00 98.50 85 ASN A CA 1
ATOM 668 C C . ASN A 1 85 ? 7.967 -13.145 -14.086 1.00 98.50 85 ASN A C 1
ATOM 670 O O . ASN A 1 85 ? 7.163 -13.945 -13.603 1.00 98.50 85 ASN A O 1
ATOM 674 N N . PHE A 1 86 ? 7.765 -11.824 -14.051 1.00 98.69 86 PHE A N 1
ATOM 675 C CA . PHE A 1 86 ? 6.566 -11.257 -13.447 1.00 98.69 86 PHE A CA 1
ATOM 676 C C . PHE A 1 86 ? 5.324 -11.649 -14.244 1.00 98.69 86 PHE A C 1
ATOM 678 O O . PHE A 1 86 ? 4.359 -12.157 -13.677 1.00 98.69 86 PHE A O 1
ATOM 685 N N . TRP A 1 87 ? 5.342 -11.446 -15.562 1.00 98.69 87 TRP A N 1
ATOM 686 C CA . TRP A 1 87 ? 4.178 -11.741 -16.397 1.00 98.69 87 TRP A CA 1
ATOM 687 C C . TRP A 1 87 ? 3.923 -13.241 -16.570 1.00 98.69 87 TRP A C 1
ATOM 689 O O . TRP A 1 87 ? 2.761 -13.625 -16.692 1.00 98.69 87 TRP A O 1
ATOM 699 N N . ASP A 1 88 ? 4.953 -14.082 -16.489 1.00 98.69 88 ASP A N 1
ATOM 700 C CA . ASP A 1 88 ? 4.820 -15.539 -16.417 1.00 98.69 88 ASP A CA 1
ATOM 701 C C . ASP A 1 88 ? 4.046 -15.951 -15.156 1.00 98.69 88 ASP A C 1
ATOM 703 O O . ASP A 1 88 ? 2.971 -16.550 -15.265 1.00 98.69 88 ASP A O 1
ATOM 707 N N . PHE A 1 89 ? 4.494 -15.509 -13.970 1.00 98.56 89 PHE A N 1
ATOM 708 C CA . PHE A 1 89 ? 3.797 -15.763 -12.703 1.00 98.56 89 PHE A CA 1
ATOM 709 C C . PHE A 1 89 ? 2.334 -15.320 -12.760 1.00 98.56 89 PHE A C 1
ATOM 711 O O . PHE A 1 89 ? 1.440 -16.077 -12.377 1.00 98.56 89 PHE A O 1
ATOM 718 N N . ILE A 1 90 ? 2.082 -14.108 -13.262 1.00 98.38 90 ILE A N 1
ATOM 719 C CA . ILE A 1 90 ? 0.734 -13.545 -13.372 1.00 98.38 90 ILE A CA 1
ATOM 720 C C . ILE A 1 90 ? -0.133 -14.355 -14.338 1.00 98.38 90 ILE A C 1
ATOM 722 O O . ILE A 1 90 ? -1.294 -14.620 -14.030 1.00 98.38 90 ILE A O 1
ATOM 726 N N . SER A 1 91 ? 0.411 -14.793 -15.476 1.00 98.25 91 SER A N 1
ATOM 727 C CA . SER A 1 91 ? -0.332 -15.606 -16.448 1.00 98.25 91 SER A CA 1
ATOM 728 C C . SER A 1 91 ? -0.756 -16.970 -15.890 1.00 98.25 91 SER A C 1
ATOM 730 O O . SER A 1 91 ? -1.797 -17.499 -16.281 1.00 98.25 91 SER A O 1
ATOM 732 N N . LEU A 1 92 ? 0.011 -17.503 -14.934 1.00 98.25 92 LEU A N 1
ATOM 733 C CA . LEU A 1 92 ? -0.224 -18.788 -14.274 1.00 98.25 92 LEU A CA 1
ATOM 734 C C . LEU A 1 92 ? -0.939 -18.660 -12.919 1.00 98.25 92 LEU A C 1
ATOM 736 O O . LEU A 1 92 ? -1.281 -19.677 -12.314 1.00 98.25 92 LEU A O 1
ATOM 740 N N . THR A 1 93 ? -1.198 -17.435 -12.449 1.00 97.44 93 THR A N 1
ATOM 741 C CA . THR A 1 93 ? -1.792 -17.152 -11.130 1.00 97.44 93 THR A CA 1
ATOM 742 C C . THR A 1 93 ? -2.990 -16.198 -11.267 1.00 97.44 93 THR A C 1
ATOM 744 O O . THR A 1 93 ? -2.894 -15.014 -10.936 1.00 97.44 93 THR A O 1
ATOM 747 N N . PRO A 1 94 ? -4.155 -16.680 -11.753 1.00 96.81 94 PRO A N 1
ATOM 748 C CA . PRO A 1 94 ? -5.312 -15.824 -12.038 1.00 96.81 94 PRO A CA 1
ATOM 749 C C . PRO A 1 94 ? -5.864 -15.042 -10.834 1.00 96.81 94 PRO A C 1
ATOM 751 O O . PRO A 1 94 ? -6.482 -13.996 -11.031 1.00 96.81 94 PRO A O 1
ATOM 754 N N . GLU A 1 95 ? -5.625 -15.489 -9.595 1.00 97.81 95 GLU A N 1
ATOM 755 C CA . GLU A 1 95 ? -5.998 -14.748 -8.375 1.00 97.81 95 GLU A CA 1
ATOM 756 C C . GLU A 1 95 ? -5.378 -13.337 -8.320 1.00 97.81 95 GLU A C 1
ATOM 758 O O . GLU A 1 95 ? -5.972 -12.416 -7.759 1.00 97.81 95 GLU A O 1
ATOM 763 N N . SER A 1 96 ? -4.243 -13.122 -8.996 1.00 98.19 96 SER A N 1
ATOM 764 C CA . SER A 1 96 ? -3.565 -11.826 -9.063 1.00 98.19 96 SER A CA 1
ATOM 765 C C . SER A 1 96 ? -4.234 -10.810 -9.988 1.00 98.19 96 SER A C 1
ATOM 767 O O . SER A 1 96 ? -3.890 -9.627 -9.937 1.00 98.19 96 SER A O 1
ATOM 769 N N . MET A 1 97 ? -5.193 -11.215 -10.828 1.00 98.19 97 MET A N 1
ATOM 770 C CA . MET A 1 97 ? -5.739 -10.347 -11.879 1.00 98.19 97 MET A CA 1
ATOM 771 C C . MET A 1 97 ? -6.426 -9.096 -11.329 1.00 98.19 97 MET A C 1
ATOM 773 O O . MET A 1 97 ? -6.292 -8.024 -11.919 1.00 98.19 97 MET A O 1
ATOM 777 N N . HIS A 1 98 ? -7.093 -9.183 -10.171 1.00 98.69 98 HIS A N 1
ATOM 778 C CA . HIS A 1 98 ? -7.678 -7.997 -9.542 1.00 98.69 98 HIS A CA 1
ATOM 779 C C . HIS A 1 98 ? -6.584 -6.978 -9.203 1.00 98.69 98 HIS A C 1
ATOM 781 O O . HIS A 1 98 ? -6.676 -5.812 -9.588 1.00 98.69 98 HIS A O 1
ATOM 787 N N . MET A 1 99 ? -5.497 -7.429 -8.578 1.00 98.56 99 MET A N 1
ATOM 788 C CA . MET A 1 99 ? -4.355 -6.583 -8.247 1.00 98.56 99 MET A CA 1
ATOM 789 C C . MET A 1 99 ? -3.667 -6.000 -9.491 1.00 98.56 99 MET A C 1
ATOM 791 O O . MET A 1 99 ? -3.268 -4.833 -9.486 1.00 98.56 99 MET A O 1
ATOM 795 N N . ILE A 1 100 ? -3.590 -6.762 -10.587 1.00 98.31 100 ILE A N 1
ATOM 796 C CA . ILE A 1 100 ? -3.057 -6.284 -11.871 1.00 98.31 100 ILE A CA 1
ATOM 797 C C . ILE A 1 100 ? -3.838 -5.087 -12.405 1.00 98.31 100 ILE A C 1
ATOM 799 O O . ILE A 1 100 ? -3.222 -4.101 -12.817 1.00 98.31 100 ILE A O 1
ATOM 803 N N . MET A 1 101 ? -5.169 -5.113 -12.323 1.00 98.69 101 MET A N 1
ATOM 804 C CA . MET A 1 101 ? -5.988 -3.969 -12.733 1.00 98.69 101 MET A CA 1
ATOM 805 C C . MET A 1 101 ? -5.638 -2.705 -11.937 1.00 98.69 101 MET A C 1
ATOM 807 O O . MET A 1 101 ? -5.551 -1.615 -12.506 1.00 98.69 101 MET A O 1
ATOM 811 N N . TRP A 1 102 ? -5.359 -2.843 -10.638 1.00 98.75 102 TRP A N 1
ATOM 812 C CA . TRP A 1 102 ? -4.933 -1.725 -9.800 1.00 98.75 102 TRP A CA 1
ATOM 813 C C . TRP A 1 102 ? -3.539 -1.213 -10.166 1.00 98.75 102 TRP A C 1
ATOM 815 O O . TRP A 1 102 ? -3.382 -0.004 -10.355 1.00 98.75 102 TRP A O 1
ATOM 825 N N . ILE A 1 103 ? -2.536 -2.087 -10.305 1.00 97.94 103 ILE A N 1
ATOM 826 C CA . ILE A 1 103 ? -1.156 -1.642 -10.564 1.00 97.94 103 ILE A CA 1
ATOM 827 C C . ILE A 1 103 ? -0.942 -1.107 -11.987 1.00 97.94 103 ILE A C 1
ATOM 829 O O . ILE A 1 103 ? -0.075 -0.260 -12.220 1.00 97.94 103 ILE A O 1
ATOM 833 N N . MET A 1 104 ? -1.744 -1.565 -12.948 1.00 98.50 104 MET A N 1
ATOM 834 C CA . MET A 1 104 ? -1.716 -1.046 -14.316 1.00 98.50 104 MET A CA 1
ATOM 835 C C . MET A 1 104 ? -2.483 0.274 -14.457 1.00 98.50 104 MET A C 1
ATOM 837 O O . MET A 1 104 ? -2.213 1.035 -15.383 1.00 98.50 104 MET A O 1
ATOM 841 N N . SER A 1 105 ? -3.368 0.605 -13.511 1.00 98.75 105 SER A N 1
ATOM 842 C CA . SER A 1 105 ? -3.998 1.929 -13.430 1.00 98.75 105 SER A CA 1
ATOM 843 C C . SER A 1 105 ? -3.044 2.999 -12.880 1.00 98.75 105 SER A C 1
ATOM 845 O O . SER A 1 105 ? -1.966 2.706 -12.356 1.00 98.75 105 SER A O 1
ATOM 847 N N . ASP A 1 106 ? -3.459 4.264 -12.911 1.00 98.69 106 ASP A N 1
ATOM 848 C CA . ASP A 1 106 ? -2.660 5.364 -12.359 1.00 98.69 106 ASP A CA 1
ATOM 849 C C . ASP A 1 106 ? -2.550 5.333 -10.819 1.00 98.69 106 ASP A C 1
ATOM 851 O O . ASP A 1 106 ? -1.748 6.064 -10.236 1.00 98.69 106 ASP A O 1
ATOM 855 N N . ARG A 1 107 ? -3.266 4.432 -10.125 1.00 98.69 107 ARG A N 1
ATOM 856 C CA . ARG A 1 107 ? -3.117 4.200 -8.671 1.00 98.69 107 ARG A CA 1
ATOM 857 C C . ARG A 1 107 ? -1.682 3.854 -8.258 1.00 98.69 107 ARG A C 1
ATOM 859 O O . ARG A 1 107 ? -1.287 4.164 -7.137 1.00 98.69 107 ARG A O 1
ATOM 866 N N . ALA A 1 108 ? -0.907 3.239 -9.150 1.00 98.50 108 ALA A N 1
ATOM 867 C CA . ALA A 1 108 ? 0.475 2.822 -8.902 1.00 98.50 108 ALA A CA 1
ATOM 868 C C . ALA A 1 108 ? 1.536 3.875 -9.261 1.00 98.50 108 ALA A C 1
ATOM 870 O O . ALA A 1 108 ? 2.731 3.617 -9.118 1.00 98.50 108 ALA A O 1
ATOM 871 N N . ILE A 1 109 ? 1.122 5.061 -9.710 1.00 98.75 109 ILE A N 1
ATOM 872 C CA . ILE A 1 109 ? 1.998 6.212 -9.966 1.00 98.75 109 ILE A CA 1
ATOM 873 C C . ILE A 1 109 ? 1.407 7.475 -9.312 1.00 98.75 109 ILE A C 1
ATOM 875 O O . ILE A 1 109 ? 1.059 8.441 -9.995 1.00 98.75 109 ILE A O 1
ATOM 879 N N . PRO A 1 110 ? 1.247 7.477 -7.970 1.00 98.75 110 PRO A N 1
ATOM 880 C CA . PRO A 1 110 ? 0.639 8.596 -7.261 1.00 98.75 110 PRO A CA 1
ATOM 881 C C . PRO A 1 110 ? 1.488 9.860 -7.403 1.00 98.75 110 PRO A C 1
ATOM 883 O O . PRO A 1 110 ? 2.717 9.809 -7.430 1.00 98.75 110 PRO A O 1
ATOM 886 N N . ARG A 1 111 ? 0.839 11.025 -7.437 1.00 98.62 111 ARG A N 1
ATOM 887 C CA . ARG A 1 111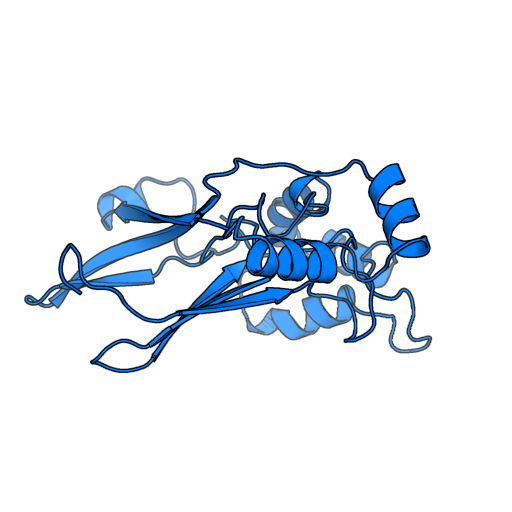 ? 1.518 12.322 -7.583 1.00 98.62 111 ARG A CA 1
ATOM 888 C C . ARG A 1 111 ? 2.420 12.647 -6.391 1.00 98.62 111 ARG A C 1
ATOM 890 O O . ARG A 1 111 ? 3.414 13.353 -6.540 1.00 98.62 111 ARG A O 1
ATOM 897 N N . SER A 1 112 ? 2.049 12.152 -5.218 1.00 98.69 112 SER A N 1
ATOM 898 C CA . SER A 1 112 ? 2.807 12.164 -3.968 1.00 98.69 112 SER A CA 1
ATOM 899 C C . SER A 1 112 ? 2.174 11.143 -3.023 1.00 98.69 112 SER A C 1
ATOM 901 O O . SER A 1 112 ? 0.987 10.833 -3.159 1.00 98.69 112 SER A O 1
ATOM 903 N N . PHE A 1 113 ? 2.919 10.684 -2.015 1.00 98.81 113 PHE A N 1
ATOM 904 C CA . PHE A 1 113 ? 2.345 9.941 -0.893 1.00 98.81 113 PHE A CA 1
ATOM 905 C C . PHE A 1 113 ? 1.149 10.668 -0.263 1.00 98.81 113 PHE A C 1
ATOM 907 O O . PHE A 1 113 ? 0.205 10.016 0.163 1.00 98.81 113 PHE A O 1
ATOM 914 N N . ARG A 1 114 ? 1.126 12.007 -0.272 1.00 98.69 114 ARG A N 1
ATOM 915 C CA . ARG A 1 114 ? 0.052 12.825 0.321 1.00 98.69 114 ARG A CA 1
ATOM 916 C C . ARG A 1 114 ? -1.302 12.719 -0.396 1.00 98.69 114 ARG A C 1
ATOM 918 O O . ARG A 1 114 ? -2.322 13.067 0.190 1.00 98.69 114 ARG A O 1
ATOM 925 N N . PHE A 1 115 ? -1.318 12.228 -1.638 1.00 98.50 115 PHE A N 1
ATOM 926 C CA . PHE A 1 115 ? -2.515 12.131 -2.486 1.00 98.50 115 PHE A CA 1
ATOM 927 C C . PHE A 1 115 ? -2.930 10.684 -2.776 1.00 98.50 115 PHE A C 1
ATOM 929 O O . PHE A 1 115 ? -3.523 10.398 -3.818 1.00 98.50 115 PHE A O 1
ATOM 936 N N . MET A 1 116 ? -2.602 9.742 -1.891 1.00 98.75 116 MET A N 1
ATOM 937 C CA . MET A 1 116 ? -3.024 8.348 -2.034 1.00 98.75 116 MET A CA 1
ATOM 938 C C . MET A 1 116 ? -3.823 7.876 -0.823 1.00 98.75 116 MET A C 1
ATOM 940 O O . MET A 1 116 ? -3.626 8.335 0.306 1.00 98.75 116 MET A O 1
ATOM 944 N N . GLN A 1 117 ? -4.740 6.947 -1.079 1.00 98.81 117 GLN A N 1
ATOM 945 C CA . GLN A 1 117 ? -5.398 6.186 -0.022 1.00 98.81 117 GLN A CA 1
ATOM 946 C C . GLN A 1 117 ? -4.422 5.198 0.619 1.00 98.81 117 GLN A C 1
ATOM 948 O O . GLN A 1 117 ? -3.375 4.893 0.054 1.00 98.81 117 GLN A O 1
ATOM 953 N N . GLY A 1 118 ? -4.793 4.687 1.786 1.00 98.81 118 GLY A N 1
ATOM 954 C CA . GLY A 1 118 ? -4.180 3.521 2.413 1.00 98.81 118 GLY A CA 1
ATOM 955 C C . GLY A 1 118 ? -5.256 2.514 2.798 1.00 98.81 118 GLY A C 1
ATOM 956 O O . GLY A 1 118 ? -6.387 2.898 3.081 1.00 98.81 118 GLY A O 1
ATOM 957 N N . PHE A 1 119 ? -4.914 1.236 2.819 1.00 98.94 119 PHE A N 1
ATOM 958 C CA . PHE A 1 119 ? -5.821 0.138 3.118 1.00 98.94 119 PHE A CA 1
ATOM 959 C C . PHE A 1 119 ? -5.086 -0.914 3.935 1.00 98.94 119 PHE A C 1
ATOM 961 O O . PHE A 1 119 ? -3.963 -1.284 3.599 1.00 98.94 119 PHE A O 1
ATOM 968 N N . GLY A 1 120 ? -5.738 -1.430 4.977 1.00 98.62 120 GLY A N 1
ATOM 969 C CA . GLY A 1 120 ? -5.228 -2.578 5.733 1.00 98.62 120 GLY A CA 1
ATOM 970 C C . GLY A 1 120 ? -5.288 -3.902 4.960 1.00 98.62 120 GLY A C 1
ATOM 971 O O . GLY A 1 120 ? -4.695 -4.875 5.410 1.00 98.62 120 GLY A O 1
ATOM 972 N N . VAL A 1 121 ? -5.986 -3.925 3.813 1.00 98.62 121 VAL A N 1
ATOM 973 C CA . VAL A 1 121 ? -6.262 -5.084 2.943 1.00 98.62 121 VAL A CA 1
ATOM 974 C C . VAL A 1 121 ? -7.094 -6.168 3.625 1.00 98.62 121 VAL A C 1
ATOM 976 O O . VAL A 1 121 ? -8.206 -6.451 3.196 1.00 98.62 121 VAL A O 1
ATOM 979 N N . HIS A 1 122 ? -6.602 -6.756 4.705 1.00 98.81 122 HIS A N 1
ATOM 980 C CA . HIS A 1 122 ? -7.252 -7.868 5.386 1.00 98.81 122 HIS A CA 1
ATOM 981 C C . HIS A 1 122 ? -8.489 -7.431 6.174 1.00 98.81 122 HIS A C 1
ATOM 983 O O . HIS A 1 122 ? -8.573 -6.302 6.670 1.00 98.81 122 HIS A O 1
ATOM 989 N N . THR A 1 123 ? -9.432 -8.360 6.331 1.00 98.81 123 THR A N 1
ATOM 990 C CA . THR A 1 123 ? -10.448 -8.249 7.377 1.00 98.81 123 THR A CA 1
ATOM 991 C C . THR A 1 123 ? -9.813 -8.570 8.727 1.00 98.81 123 THR A C 1
ATOM 993 O O . THR A 1 123 ? -9.240 -9.640 8.918 1.00 98.81 123 THR A O 1
ATOM 996 N N . PHE A 1 124 ? -9.951 -7.656 9.681 1.00 98.75 124 PHE A N 1
ATOM 997 C CA . PHE A 1 124 ? -9.596 -7.856 11.083 1.00 98.75 124 PHE A CA 1
ATOM 998 C C . PHE A 1 124 ? -10.861 -7.974 11.935 1.00 98.75 124 PHE A C 1
ATOM 1000 O O . PHE A 1 124 ? -11.984 -7.874 11.440 1.00 98.75 124 PHE A O 1
ATOM 1007 N N . ARG A 1 125 ? -10.679 -8.148 13.244 1.00 98.44 125 ARG A N 1
ATOM 1008 C CA . ARG A 1 125 ? -11.754 -8.080 14.233 1.00 98.44 125 ARG A CA 1
ATOM 1009 C C . ARG A 1 125 ? -11.478 -6.967 15.231 1.00 98.44 125 ARG A C 1
ATOM 1011 O O . ARG A 1 125 ? -10.381 -6.884 15.778 1.00 98.44 125 ARG A O 1
ATOM 1018 N N . LEU A 1 126 ? -12.488 -6.146 15.492 1.00 98.25 126 LEU A N 1
ATOM 1019 C CA . LEU A 1 126 ? -12.561 -5.354 16.715 1.00 98.25 126 LEU A CA 1
ATOM 1020 C C . LEU A 1 126 ? -13.287 -6.190 17.764 1.00 98.25 126 LEU A C 1
ATOM 1022 O O . LEU A 1 126 ? -14.295 -6.821 17.450 1.00 98.25 126 LEU A O 1
ATOM 1026 N N . VAL A 1 127 ? -12.765 -6.200 18.986 1.00 98.06 127 VAL A N 1
ATOM 1027 C CA . VAL A 1 127 ? -13.360 -6.911 20.123 1.00 98.06 127 VAL A CA 1
ATOM 1028 C C . VAL A 1 127 ? -13.690 -5.882 21.192 1.00 98.06 127 VAL A C 1
ATOM 1030 O O . VAL A 1 127 ? -12.844 -5.052 21.536 1.00 98.06 127 VAL A O 1
ATOM 1033 N N . ASN A 1 128 ? -14.934 -5.876 21.663 1.00 96.75 128 ASN A N 1
ATOM 1034 C CA . ASN A 1 128 ? -15.375 -4.940 22.692 1.00 96.75 128 ASN A CA 1
ATOM 1035 C C . ASN A 1 128 ? -15.173 -5.511 24.111 1.00 96.75 128 ASN A C 1
ATOM 1037 O O . ASN A 1 128 ? -14.726 -6.637 24.292 1.00 96.75 128 ASN A O 1
ATOM 1041 N N . ALA A 1 129 ? -15.526 -4.737 25.142 1.00 97.69 129 ALA A N 1
ATOM 1042 C CA . ALA A 1 129 ? -15.345 -5.135 26.545 1.00 97.69 129 ALA A CA 1
ATOM 1043 C C . ALA A 1 129 ? -16.217 -6.325 27.009 1.00 97.69 129 ALA A C 1
ATOM 1045 O O . ALA A 1 129 ? -16.095 -6.748 28.155 1.00 97.69 129 ALA A O 1
ATOM 1046 N N . LYS A 1 130 ? -17.124 -6.821 26.158 1.00 98.06 130 LYS A N 1
ATOM 1047 C CA . LYS A 1 130 ? -17.958 -8.010 26.389 1.00 98.06 130 LYS A CA 1
ATOM 1048 C C . LYS A 1 130 ? -17.499 -9.215 25.554 1.00 98.06 130 LYS A C 1
ATOM 1050 O O . LYS A 1 130 ? -18.259 -10.167 25.422 1.00 98.06 130 LYS A O 1
ATOM 1055 N N . ASP A 1 131 ? -16.310 -9.145 24.955 1.00 97.31 131 ASP A N 1
ATOM 1056 C CA . ASP A 1 131 ? -15.774 -10.136 24.013 1.00 97.31 131 ASP A CA 1
ATOM 1057 C C . ASP A 1 131 ? -16.616 -10.324 22.733 1.00 97.31 131 ASP A C 1
ATOM 1059 O O . ASP A 1 131 ? -16.464 -11.307 22.007 1.00 97.31 131 ASP A O 1
ATOM 1063 N N . GLU A 1 132 ? -17.480 -9.359 22.399 1.00 97.56 132 GLU A N 1
ATOM 1064 C CA . GLU A 1 132 ? -18.238 -9.376 21.145 1.00 97.56 132 GLU A CA 1
ATOM 1065 C C . GLU A 1 132 ? -17.350 -8.870 20.001 1.00 97.56 132 GLU A C 1
ATOM 1067 O O . GLU A 1 132 ? -16.636 -7.868 20.140 1.00 97.56 132 GLU A O 1
ATOM 1072 N N . SER A 1 133 ? -17.404 -9.559 18.859 1.00 97.56 133 SER A N 1
ATOM 1073 C CA . SER A 1 133 ? -16.550 -9.286 17.706 1.00 97.56 133 SER A CA 1
ATOM 1074 C C . SER A 1 133 ? -17.304 -8.598 16.568 1.00 97.56 133 SER A C 1
ATOM 1076 O O . SER A 1 133 ? -18.427 -8.967 16.240 1.00 97.56 133 SER A O 1
ATOM 1078 N N . THR A 1 134 ? -16.656 -7.628 15.923 1.00 98.56 134 THR A N 1
ATOM 1079 C CA . THR A 1 134 ? -17.117 -7.001 14.675 1.00 98.56 134 THR A CA 1
ATOM 1080 C C . THR A 1 134 ? -16.003 -7.074 13.639 1.00 98.56 134 THR A C 1
ATOM 1082 O O . THR A 1 134 ? -14.854 -6.739 13.950 1.00 98.56 134 THR A O 1
ATOM 1085 N N . PHE A 1 135 ? -16.317 -7.498 12.414 1.00 98.75 135 PHE A N 1
ATOM 1086 C CA . PHE A 1 135 ? -15.348 -7.475 11.323 1.00 98.75 135 PHE A CA 1
ATOM 1087 C C . PHE A 1 135 ? -15.023 -6.038 10.926 1.00 98.75 135 PHE A C 1
ATOM 1089 O O . PHE A 1 135 ? -15.895 -5.167 10.934 1.00 98.75 135 PHE A O 1
ATOM 1096 N N . VAL A 1 136 ? -13.757 -5.783 10.591 1.00 98.81 136 VAL A N 1
ATOM 1097 C CA . VAL A 1 136 ? -13.292 -4.453 10.199 1.00 98.81 136 VAL A CA 1
ATOM 1098 C C . VAL A 1 136 ? -12.306 -4.490 9.034 1.00 98.81 136 VAL A C 1
ATOM 1100 O O . VAL A 1 136 ? -11.345 -5.258 9.046 1.00 98.81 136 VAL A O 1
ATOM 1103 N N . LYS A 1 137 ? -12.495 -3.594 8.059 1.00 98.81 137 LYS A N 1
ATOM 1104 C CA . LYS A 1 137 ? -11.459 -3.188 7.091 1.00 98.81 137 LYS A CA 1
ATOM 1105 C C . LYS A 1 137 ? -11.062 -1.735 7.372 1.00 98.81 137 LYS A C 1
ATOM 1107 O O . LYS A 1 137 ? -11.927 -0.873 7.544 1.00 98.81 137 LYS A O 1
ATOM 1112 N N . PHE A 1 138 ? -9.759 -1.458 7.423 1.00 98.81 138 PHE A N 1
ATOM 1113 C CA . PHE A 1 138 ? -9.215 -0.123 7.705 1.00 98.81 138 PHE A CA 1
ATOM 1114 C C . PHE A 1 138 ? -8.854 0.627 6.424 1.00 98.81 138 PHE A C 1
ATOM 1116 O O . PHE A 1 138 ? -8.220 0.058 5.532 1.00 98.81 138 PHE A O 1
ATOM 1123 N N . ILE A 1 139 ? -9.210 1.911 6.356 1.00 98.88 139 ILE A N 1
ATOM 1124 C CA . ILE A 1 139 ? -8.993 2.768 5.187 1.00 98.88 139 ILE A CA 1
ATOM 1125 C C . ILE A 1 139 ? -8.443 4.122 5.642 1.00 98.88 139 ILE A C 1
ATOM 1127 O O . ILE A 1 139 ? -9.053 4.793 6.465 1.00 98.88 139 ILE A O 1
ATOM 1131 N N . TRP A 1 140 ? -7.345 4.572 5.047 1.00 98.88 140 TRP A N 1
ATOM 1132 C CA . TRP A 1 140 ? -6.851 5.943 5.146 1.00 98.88 140 TRP A CA 1
ATOM 1133 C C . TRP A 1 140 ? -7.328 6.743 3.935 1.00 98.88 140 TRP A C 1
ATOM 1135 O O . TRP A 1 140 ? -6.977 6.423 2.796 1.00 98.88 140 TRP A O 1
ATOM 1145 N N . LYS A 1 141 ? -8.122 7.793 4.157 1.00 98.69 141 LYS A N 1
ATOM 1146 C CA . LYS A 1 141 ? -8.574 8.704 3.095 1.00 98.69 141 LYS A CA 1
ATOM 1147 C C . LYS A 1 141 ? -7.774 10.010 3.134 1.00 98.69 141 LYS A C 1
ATOM 1149 O O . LYS A 1 141 ? -7.837 10.689 4.155 1.00 98.69 141 LYS A O 1
ATOM 1154 N N . PRO A 1 142 ? -7.037 10.381 2.070 1.00 98.56 142 PRO A N 1
ATOM 1155 C CA . PRO A 1 142 ? -6.266 11.621 2.056 1.00 98.56 142 PRO A CA 1
ATOM 1156 C C . PRO A 1 142 ? -7.213 12.822 2.027 1.00 98.56 142 PRO A C 1
ATOM 1158 O O . PRO A 1 142 ? -8.075 12.907 1.148 1.00 98.56 142 PRO A O 1
ATOM 1161 N N . LYS A 1 143 ? -7.034 13.783 2.941 1.00 98.50 143 LYS A N 1
ATOM 1162 C CA . LYS A 1 143 ? -7.835 15.023 2.944 1.00 98.50 143 LYS A CA 1
ATOM 1163 C C . LYS A 1 143 ? -7.599 15.880 1.705 1.00 98.50 143 LYS A C 1
ATOM 1165 O O . LYS A 1 143 ? -8.493 16.593 1.267 1.00 98.50 143 LYS A O 1
ATOM 1170 N N . LEU A 1 144 ? -6.412 15.766 1.116 1.00 97.81 144 LEU A N 1
ATOM 1171 C CA . LEU A 1 144 ? -6.019 16.472 -0.103 1.00 97.81 144 LEU A CA 1
ATOM 1172 C C . LEU A 1 144 ? -6.602 15.855 -1.389 1.00 97.81 144 LEU A C 1
ATOM 1174 O O . LEU A 1 144 ? -6.335 16.346 -2.487 1.00 97.81 144 LEU A O 1
ATOM 1178 N N . GLY A 1 145 ? -7.389 14.782 -1.270 1.00 98.06 145 GLY A N 1
ATOM 1179 C CA . GLY A 1 145 ? -7.918 14.041 -2.408 1.00 98.06 145 GLY A CA 1
ATOM 1180 C C . GLY A 1 145 ? -6.878 13.135 -3.069 1.00 98.06 145 GLY A C 1
ATOM 1181 O O . GLY A 1 145 ? -5.732 13.034 -2.631 1.00 98.06 145 GLY A O 1
ATOM 1182 N N . MET A 1 146 ? -7.307 12.429 -4.116 1.00 98.31 146 MET A N 1
ATOM 1183 C CA . MET A 1 146 ? -6.445 11.513 -4.862 1.00 98.31 146 MET A CA 1
ATOM 1184 C C . MET A 1 146 ? -5.897 12.166 -6.122 1.00 98.31 146 MET A C 1
ATOM 1186 O O . MET A 1 146 ? -6.651 12.778 -6.877 1.00 98.31 146 MET A O 1
ATOM 1190 N N . GLN A 1 147 ? -4.600 11.992 -6.361 1.00 98.50 147 GLN A N 1
ATOM 1191 C CA . GLN A 1 147 ? -3.916 12.486 -7.553 1.00 98.50 147 GLN A CA 1
ATOM 1192 C C . GLN A 1 147 ? -2.817 11.513 -7.970 1.00 98.50 147 GLN A C 1
ATOM 1194 O O . GLN A 1 147 ? -2.045 11.026 -7.138 1.00 98.50 147 GLN A O 1
ATOM 1199 N N . SER A 1 148 ? -2.702 11.311 -9.274 1.00 98.81 148 SER A N 1
ATOM 1200 C CA . SER A 1 148 ? -1.664 10.505 -9.907 1.00 98.81 148 SER A CA 1
ATOM 1201 C C . SER A 1 148 ? -1.055 11.260 -11.078 1.00 98.81 148 SER A C 1
ATOM 1203 O O . SER A 1 148 ? -1.652 12.211 -11.583 1.00 98.81 148 SER A O 1
ATOM 1205 N N . VAL A 1 149 ? 0.141 10.850 -11.482 1.00 98.69 149 VAL A N 1
ATOM 1206 C CA . VAL A 1 149 ? 0.756 11.302 -12.735 1.00 98.69 149 VAL A CA 1
ATOM 1207 C C . VAL A 1 149 ? 0.412 10.330 -13.856 1.00 98.69 149 VAL A C 1
ATOM 1209 O O . VAL A 1 149 ? -0.030 9.211 -13.602 1.00 98.69 149 VAL A O 1
ATOM 1212 N N . VAL A 1 150 ? 0.658 10.731 -15.098 1.00 98.62 150 VAL A N 1
ATOM 1213 C CA . VAL A 1 150 ? 0.601 9.812 -16.243 1.00 98.62 150 VAL A CA 1
ATOM 1214 C C . VAL A 1 150 ? 1.940 9.095 -16.428 1.00 98.62 150 VAL A C 1
ATOM 1216 O O . VAL A 1 150 ? 2.992 9.588 -16.024 1.00 98.62 150 VAL A O 1
ATOM 1219 N N . TRP A 1 151 ? 1.944 7.935 -17.090 1.00 98.62 151 TRP A N 1
ATOM 1220 C CA . TRP A 1 151 ? 3.149 7.098 -17.192 1.00 98.62 151 TRP A CA 1
ATOM 1221 C C . TRP A 1 151 ? 4.374 7.807 -17.800 1.00 98.62 151 TRP A C 1
ATOM 1223 O O . TRP A 1 151 ? 5.474 7.708 -17.265 1.00 98.62 151 TRP A O 1
ATOM 1233 N N . ASN A 1 152 ? 4.192 8.566 -18.886 1.00 98.44 152 ASN A N 1
ATOM 1234 C CA . ASN A 1 152 ? 5.289 9.304 -19.533 1.00 98.44 152 ASN A CA 1
ATOM 1235 C C . ASN A 1 152 ? 5.909 10.351 -18.587 1.00 98.44 152 ASN A C 1
ATOM 1237 O O . ASN A 1 152 ? 7.124 10.536 -18.561 1.00 98.44 152 ASN A O 1
ATOM 1241 N N . GLU A 1 153 ? 5.077 11.006 -17.775 1.00 98.62 153 GLU A N 1
ATOM 1242 C CA . GLU A 1 153 ? 5.532 11.938 -16.744 1.00 98.62 153 GLU A CA 1
ATOM 1243 C C . GLU A 1 153 ? 6.320 11.201 -15.653 1.00 98.62 153 GLU A C 1
ATOM 1245 O O . GLU A 1 153 ? 7.439 11.607 -15.350 1.00 98.62 153 GLU A O 1
ATOM 1250 N N . ALA A 1 154 ? 5.803 10.079 -15.138 1.00 98.56 154 ALA A N 1
ATOM 1251 C CA . ALA A 1 154 ? 6.483 9.273 -14.120 1.00 98.56 154 ALA A CA 1
ATOM 1252 C C . ALA A 1 154 ? 7.891 8.838 -14.561 1.00 98.56 154 ALA A C 1
ATOM 1254 O O . ALA A 1 154 ? 8.859 9.029 -13.825 1.00 98.56 154 ALA A O 1
ATOM 1255 N N . VAL A 1 155 ? 8.023 8.312 -15.785 1.00 97.88 155 VAL A N 1
ATOM 1256 C CA . VAL A 1 155 ? 9.313 7.877 -16.349 1.00 97.88 155 VAL A CA 1
ATOM 1257 C C . VAL A 1 155 ? 10.309 9.035 -16.422 1.00 97.88 155 VAL A C 1
ATOM 1259 O O . VAL A 1 155 ? 11.468 8.875 -16.043 1.00 97.88 155 VAL A O 1
ATOM 1262 N N . LYS A 1 156 ? 9.865 10.217 -16.865 1.00 98.56 156 LYS A N 1
ATOM 1263 C CA . LYS A 1 15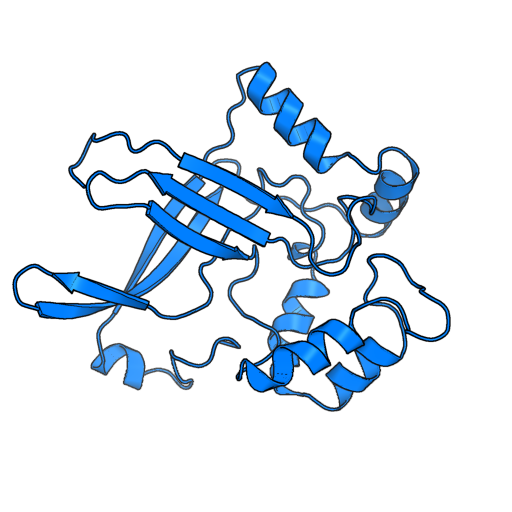6 ? 10.723 11.408 -16.950 1.00 98.56 156 LYS A CA 1
ATOM 1264 C C . LYS A 1 156 ? 11.127 11.929 -15.575 1.00 98.56 156 LYS A C 1
ATOM 1266 O O . LYS A 1 156 ? 12.294 12.266 -15.390 1.00 98.56 156 LYS A O 1
ATOM 1271 N N . ILE A 1 157 ? 10.198 11.970 -14.616 1.00 98.50 157 ILE A N 1
ATOM 1272 C CA . ILE A 1 157 ? 10.502 12.398 -13.246 1.00 98.50 157 ILE A CA 1
ATOM 1273 C C . ILE A 1 157 ? 11.523 11.453 -12.616 1.00 98.50 157 ILE A C 1
ATOM 1275 O O . ILE A 1 157 ? 12.490 11.940 -12.052 1.00 98.50 157 ILE A O 1
ATOM 1279 N N . ASN A 1 158 ? 11.389 10.133 -12.780 1.00 97.44 158 ASN A N 1
ATOM 1280 C CA . ASN A 1 158 ? 12.360 9.177 -12.232 1.00 97.44 158 ASN A CA 1
ATOM 1281 C C . ASN A 1 158 ? 13.795 9.420 -12.726 1.00 97.44 158 ASN A C 1
ATOM 1283 O O . ASN A 1 158 ? 14.741 9.185 -11.979 1.00 97.44 158 ASN A O 1
ATOM 1287 N N . GLY A 1 159 ? 13.965 9.897 -13.964 1.00 97.12 159 GLY A N 1
ATOM 1288 C CA . GLY A 1 159 ? 15.276 10.282 -14.489 1.00 97.12 159 GLY A CA 1
ATOM 1289 C C . GLY A 1 159 ? 15.782 11.633 -13.969 1.00 97.12 159 GLY A C 1
ATOM 1290 O O . GLY A 1 159 ? 16.987 11.807 -13.813 1.00 97.12 159 GLY A O 1
ATOM 1291 N N . ALA A 1 160 ? 14.884 12.587 -13.711 1.00 98.44 160 ALA A N 1
ATOM 1292 C CA . ALA A 1 160 ? 15.236 13.951 -13.311 1.00 98.44 160 ALA A CA 1
ATOM 1293 C C . ALA A 1 160 ? 15.371 14.143 -11.786 1.00 98.44 160 ALA A C 1
ATOM 1295 O O . ALA A 1 160 ? 16.241 14.885 -11.339 1.00 98.44 160 ALA A O 1
ATOM 1296 N N . ASP A 1 161 ? 14.515 13.496 -10.996 1.00 98.50 161 ASP A N 1
ATOM 1297 C CA . ASP A 1 161 ? 14.502 13.515 -9.530 1.00 98.50 161 ASP A CA 1
ATOM 1298 C C . ASP A 1 161 ? 13.996 12.158 -8.996 1.00 98.50 161 ASP A C 1
ATOM 1300 O O . ASP A 1 161 ? 12.797 11.984 -8.757 1.00 98.50 161 ASP A O 1
ATOM 1304 N N . PRO A 1 162 ? 14.880 11.165 -8.794 1.00 98.38 162 PRO A N 1
ATOM 1305 C CA . PRO A 1 162 ? 14.484 9.853 -8.276 1.00 98.38 162 PRO A CA 1
ATOM 1306 C C . PRO A 1 162 ? 14.013 9.895 -6.810 1.00 98.38 162 PRO A C 1
ATOM 1308 O O . PRO A 1 162 ? 13.455 8.910 -6.327 1.00 98.38 162 PRO A O 1
ATOM 1311 N N . ASP A 1 163 ? 14.203 11.019 -6.110 1.00 98.75 163 ASP A N 1
ATOM 1312 C CA . ASP A 1 163 ? 13.776 11.249 -4.725 1.00 98.75 163 ASP A CA 1
ATOM 1313 C C . ASP A 1 163 ? 12.476 12.081 -4.635 1.00 98.75 163 ASP A C 1
ATOM 1315 O O . ASP A 1 163 ? 12.184 12.668 -3.591 1.00 98.75 163 ASP A O 1
ATOM 1319 N N . PHE A 1 164 ? 11.705 12.181 -5.724 1.00 98.69 164 PHE A N 1
ATOM 1320 C CA . PHE A 1 164 ? 10.572 13.103 -5.859 1.00 98.69 164 PHE A CA 1
ATOM 1321 C C . PHE A 1 164 ? 9.522 13.022 -4.738 1.00 98.69 164 PHE A C 1
ATOM 1323 O O . PHE A 1 164 ? 9.115 14.054 -4.198 1.00 98.69 164 PHE A O 1
ATOM 1330 N N . HIS A 1 165 ? 9.066 11.822 -4.357 1.00 98.88 165 HIS A N 1
ATOM 1331 C CA . HIS A 1 165 ? 8.061 11.673 -3.294 1.00 98.88 165 HIS A CA 1
ATOM 1332 C C . HIS A 1 165 ? 8.660 11.939 -1.916 1.00 98.88 165 HIS A C 1
ATOM 1334 O O . HIS A 1 165 ? 8.011 12.568 -1.077 1.00 98.88 165 HIS A O 1
ATOM 1340 N N . ARG A 1 166 ? 9.897 11.490 -1.677 1.00 98.69 166 ARG A N 1
ATOM 1341 C CA . ARG A 1 166 ? 10.634 11.755 -0.435 1.00 98.69 166 ARG A CA 1
ATOM 1342 C C . ARG A 1 166 ? 10.857 13.253 -0.243 1.00 98.69 166 ARG A C 1
ATOM 1344 O O . ARG A 1 166 ? 10.621 13.761 0.854 1.00 98.69 166 ARG A O 1
ATOM 1351 N N . ARG A 1 167 ? 11.243 13.964 -1.304 1.00 98.69 167 ARG A N 1
ATOM 1352 C CA . ARG A 1 167 ? 11.430 15.418 -1.318 1.00 98.69 167 ARG A CA 1
ATOM 1353 C C . ARG A 1 167 ? 10.116 16.162 -1.105 1.00 98.69 167 ARG A C 1
ATOM 1355 O O . ARG A 1 167 ? 10.086 17.074 -0.285 1.00 98.69 167 ARG A O 1
ATOM 1362 N N . ASP A 1 168 ? 9.040 15.770 -1.792 1.00 98.75 168 ASP A N 1
ATOM 1363 C CA . ASP A 1 168 ? 7.712 16.373 -1.602 1.00 98.75 168 ASP A CA 1
ATOM 1364 C C . ASP A 1 168 ? 7.241 16.251 -0.149 1.00 98.75 168 ASP A C 1
ATOM 1366 O O . ASP A 1 168 ? 6.884 17.258 0.460 1.00 98.75 168 ASP A O 1
ATOM 1370 N N . LEU A 1 169 ? 7.293 15.045 0.429 1.00 98.69 169 LEU A N 1
ATOM 1371 C CA . LEU A 1 169 ? 6.842 14.818 1.801 1.00 98.69 169 LEU A CA 1
ATOM 1372 C C . LEU A 1 169 ? 7.695 15.586 2.818 1.00 98.69 169 LEU A C 1
ATOM 1374 O O . LEU A 1 169 ? 7.148 16.198 3.735 1.00 98.69 169 LEU A O 1
ATOM 1378 N N . TRP A 1 170 ? 9.021 15.575 2.651 1.00 98.75 170 TRP A N 1
ATOM 1379 C CA . TRP A 1 170 ? 9.933 16.331 3.508 1.00 98.75 170 TRP A CA 1
ATOM 1380 C C . TRP A 1 170 ? 9.615 17.826 3.469 1.00 98.75 170 TRP A C 1
ATOM 1382 O O . TRP A 1 170 ? 9.402 18.440 4.514 1.00 98.75 170 TRP A O 1
ATOM 1392 N N . ASN A 1 171 ? 9.531 18.402 2.269 1.00 98.75 171 ASN A N 1
ATOM 1393 C CA . ASN A 1 171 ? 9.283 19.828 2.091 1.00 98.75 171 ASN A CA 1
ATOM 1394 C C . ASN A 1 171 ? 7.917 20.243 2.639 1.00 98.75 171 ASN A C 1
ATOM 1396 O O . ASN A 1 171 ? 7.848 21.257 3.322 1.00 98.75 171 ASN A O 1
ATOM 1400 N N . ALA A 1 172 ? 6.868 19.446 2.408 1.00 98.56 172 ALA A N 1
ATOM 1401 C CA . ALA A 1 172 ? 5.527 19.721 2.920 1.00 98.56 172 ALA A CA 1
ATOM 1402 C C . ALA A 1 172 ? 5.493 19.778 4.457 1.00 98.56 172 ALA A C 1
ATOM 1404 O O . ALA A 1 172 ? 4.878 20.662 5.045 1.00 98.56 172 ALA A O 1
ATOM 1405 N N . VAL A 1 173 ? 6.208 18.873 5.134 1.00 98.12 173 VAL A N 1
ATOM 1406 C CA . VAL A 1 173 ? 6.317 18.907 6.601 1.00 98.12 173 VAL A CA 1
ATOM 1407 C C . VAL A 1 173 ? 7.103 20.135 7.069 1.00 98.12 173 VAL A C 1
ATOM 1409 O O . VAL A 1 173 ? 6.715 20.763 8.051 1.00 98.12 173 VAL A O 1
ATOM 1412 N N . GLN A 1 174 ? 8.189 20.499 6.378 1.00 98.56 174 GLN A N 1
ATOM 1413 C CA . GLN A 1 174 ? 8.991 21.678 6.730 1.00 98.56 174 GLN A CA 1
ATOM 1414 C C . GLN A 1 174 ? 8.256 23.005 6.477 1.00 98.56 174 GLN A C 1
ATOM 1416 O O . GLN A 1 174 ? 8.489 23.965 7.207 1.00 98.56 174 GLN A O 1
ATOM 1421 N N . SER A 1 175 ? 7.373 23.074 5.476 1.00 98.31 175 SER A N 1
ATOM 1422 C CA . SER A 1 175 ? 6.584 24.275 5.165 1.00 98.31 175 SER A CA 1
ATOM 1423 C C . SER A 1 175 ? 5.321 24.427 6.016 1.00 98.31 175 SER A C 1
ATOM 1425 O O . SER A 1 175 ? 4.667 25.464 5.941 1.00 98.31 175 SER A O 1
ATOM 1427 N N . GLY A 1 176 ? 4.976 23.429 6.835 1.00 98.19 176 GLY A N 1
ATOM 1428 C CA . GLY A 1 176 ? 3.731 23.409 7.604 1.00 98.19 176 GLY A CA 1
ATOM 1429 C C . GLY A 1 176 ? 2.513 22.915 6.814 1.00 98.19 176 GLY A C 1
ATOM 1430 O O . GLY A 1 176 ? 1.415 22.877 7.366 1.00 98.19 176 GLY A O 1
ATOM 1431 N N . ASP A 1 177 ? 2.699 22.469 5.567 1.00 97.81 177 ASP A N 1
ATOM 1432 C CA . ASP A 1 177 ? 1.675 21.828 4.733 1.00 97.81 177 ASP A CA 1
ATOM 1433 C C . ASP A 1 177 ? 1.518 20.347 5.111 1.00 97.81 177 ASP A C 1
ATOM 1435 O O . ASP A 1 177 ? 1.723 19.433 4.298 1.00 97.81 177 ASP A O 1
ATOM 1439 N N . PHE A 1 178 ? 1.209 20.099 6.387 1.00 98.06 178 PHE A N 1
ATOM 1440 C CA . PHE A 1 178 ? 1.180 18.754 6.946 1.00 98.06 178 PHE A CA 1
ATOM 1441 C C . PHE A 1 178 ? 0.211 17.850 6.179 1.00 98.06 178 PHE A C 1
ATOM 1443 O O . PHE A 1 178 ? -0.934 18.229 5.924 1.00 98.06 178 PHE A O 1
ATOM 1450 N N . PRO A 1 179 ? 0.638 16.633 5.816 1.00 97.94 179 PRO A N 1
ATOM 1451 C CA . PRO A 1 179 ? -0.257 15.711 5.158 1.00 97.94 179 PRO A CA 1
ATOM 1452 C C . PRO A 1 179 ? -1.244 15.110 6.160 1.00 97.94 179 PRO A C 1
ATOM 1454 O O . PRO A 1 179 ? -0.872 14.708 7.264 1.00 97.94 179 PRO A O 1
ATOM 1457 N N . GLU A 1 180 ? -2.505 15.026 5.750 1.00 98.50 180 GLU A N 1
ATOM 1458 C CA . GLU A 1 180 ? -3.601 14.575 6.600 1.00 98.50 180 GLU A CA 1
ATOM 1459 C C . GLU A 1 180 ? -4.393 13.450 5.937 1.00 98.50 180 GLU A C 1
ATOM 1461 O O . GLU A 1 180 ? -4.769 13.526 4.761 1.00 98.50 180 GLU A O 1
ATOM 1466 N N . TRP A 1 181 ? -4.708 12.431 6.735 1.00 98.75 181 TRP A N 1
ATOM 1467 C CA . TRP A 1 181 ? -5.602 11.344 6.359 1.00 98.75 181 TRP A CA 1
ATOM 1468 C C . TRP A 1 181 ? -6.647 11.114 7.442 1.00 98.75 181 TRP A C 1
ATOM 1470 O O . TRP A 1 181 ? -6.363 11.213 8.635 1.00 98.75 181 TRP A O 1
ATOM 1480 N N . GLU A 1 182 ? -7.847 10.742 7.018 1.00 98.56 182 GLU A N 1
ATOM 1481 C CA . GLU A 1 182 ? -8.900 10.252 7.901 1.00 98.56 182 GLU A CA 1
ATOM 1482 C C . GLU A 1 182 ? -8.818 8.727 7.986 1.00 98.56 182 GLU A C 1
ATOM 1484 O O . GLU A 1 182 ? -8.835 8.050 6.955 1.00 98.56 182 GLU A O 1
ATOM 1489 N N . LEU A 1 183 ? -8.738 8.187 9.208 1.00 98.50 183 LEU A N 1
ATOM 14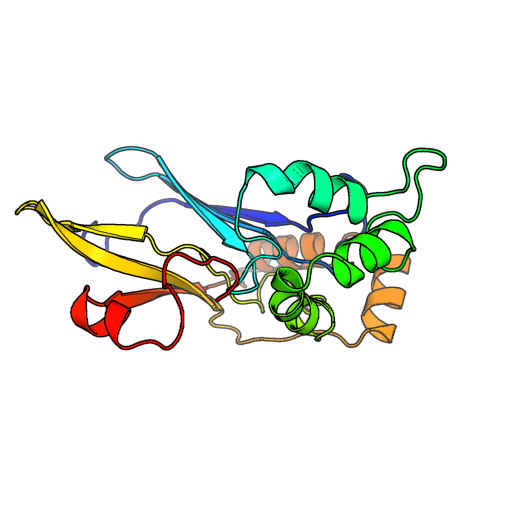90 C CA . LEU A 1 183 ? -8.921 6.756 9.444 1.00 98.50 183 LEU A CA 1
ATOM 1491 C C . LEU A 1 183 ? -10.416 6.443 9.391 1.00 98.50 183 LEU A C 1
ATOM 1493 O O . LEU A 1 183 ? -11.170 6.791 10.298 1.00 98.50 183 LEU A O 1
ATOM 1497 N N . CYS A 1 184 ? -10.839 5.781 8.327 1.00 98.50 184 CYS A N 1
ATOM 1498 C CA . CYS A 1 184 ? -12.173 5.230 8.170 1.00 98.50 184 CYS A CA 1
ATOM 1499 C C . CYS A 1 184 ? -12.154 3.718 8.417 1.00 98.50 184 CYS A C 1
ATOM 1501 O O . CYS A 1 184 ? -11.148 3.041 8.192 1.00 98.50 184 CYS A O 1
ATOM 1503 N N . VAL A 1 185 ? -13.303 3.188 8.824 1.00 98.38 185 VAL A N 1
ATOM 1504 C CA . VAL A 1 185 ? -13.527 1.752 8.991 1.00 98.38 185 VAL A CA 1
ATOM 1505 C C . VAL A 1 185 ? -14.784 1.330 8.247 1.00 98.38 185 VAL A C 1
ATOM 1507 O O . VAL A 1 185 ? -15.773 2.062 8.223 1.00 98.38 185 VAL A O 1
ATOM 1510 N N . GLN A 1 186 ? -14.742 0.150 7.641 1.00 98.50 186 GLN A N 1
ATOM 1511 C CA . GLN A 1 186 ? -15.940 -0.595 7.259 1.00 98.50 186 GLN A CA 1
ATOM 1512 C C . GLN A 1 186 ? -16.198 -1.608 8.367 1.00 98.50 186 GLN A C 1
ATOM 1514 O O . GLN A 1 186 ? -15.281 -2.351 8.701 1.00 98.50 186 GLN A O 1
ATOM 1519 N N . LEU A 1 187 ? -17.398 -1.602 8.945 1.00 98.50 187 LEU A N 1
ATOM 1520 C CA . LEU A 1 187 ? -17.789 -2.478 10.048 1.00 98.50 187 LEU A CA 1
ATOM 1521 C C . LEU A 1 187 ? -18.965 -3.337 9.608 1.00 98.50 187 LEU A C 1
ATOM 1523 O O . LEU A 1 187 ? -19.908 -2.807 9.021 1.00 98.50 187 LEU A O 1
ATOM 1527 N N . PHE A 1 188 ? -18.900 -4.632 9.887 1.00 98.25 188 PHE A N 1
ATOM 1528 C CA . PHE A 1 188 ? -19.947 -5.574 9.510 1.00 98.25 188 PHE A CA 1
ATOM 1529 C C . PHE A 1 188 ? -19.928 -6.831 10.389 1.00 98.25 188 PHE A C 1
ATOM 1531 O O . PHE A 1 188 ? -18.946 -7.106 11.088 1.00 98.25 188 PHE A O 1
ATOM 1538 N N . ASP A 1 189 ? -21.040 -7.560 10.388 1.00 97.75 189 ASP A N 1
ATOM 1539 C CA . ASP A 1 189 ? -21.225 -8.825 11.095 1.00 97.75 189 ASP A CA 1
ATOM 1540 C C . ASP A 1 189 ? -21.081 -10.029 10.148 1.00 97.75 189 ASP A C 1
ATOM 1542 O O . ASP A 1 189 ? -20.731 -9.883 8.975 1.00 97.75 189 ASP A O 1
ATOM 1546 N N . GLN A 1 190 ? -21.286 -11.233 10.691 1.00 96.94 190 GLN A N 1
ATOM 1547 C CA . GLN A 1 190 ? -21.198 -12.473 9.922 1.00 96.94 190 GLN A CA 1
ATOM 1548 C C . GLN A 1 190 ? -22.309 -12.574 8.873 1.00 96.94 190 GLN A C 1
ATOM 1550 O O . GLN A 1 190 ? -22.017 -12.935 7.742 1.00 96.94 190 GLN A O 1
ATOM 1555 N N . ASP A 1 191 ? -23.542 -12.186 9.202 1.00 97.69 191 ASP A N 1
ATOM 1556 C CA . ASP A 1 191 ? -24.671 -12.270 8.269 1.00 97.69 191 ASP A CA 1
ATOM 1557 C C . ASP A 1 191 ? -24.448 -11.380 7.034 1.00 97.69 191 ASP A C 1
ATOM 1559 O O . ASP A 1 191 ? -24.721 -11.785 5.903 1.00 97.69 191 ASP A O 1
ATOM 1563 N N . PHE A 1 192 ? -23.898 -10.174 7.223 1.00 97.44 192 PHE A N 1
ATOM 1564 C CA . PHE A 1 192 ? -23.515 -9.311 6.108 1.00 97.44 192 PHE A CA 1
ATOM 1565 C C . PHE A 1 192 ? -22.310 -9.864 5.342 1.00 97.44 192 PHE A C 1
ATOM 1567 O O . PHE A 1 192 ? -22.290 -9.774 4.115 1.00 97.44 192 PHE A O 1
ATOM 1574 N N . ALA A 1 193 ? -21.329 -10.457 6.030 1.00 97.25 193 ALA A N 1
ATOM 1575 C CA . ALA A 1 193 ? -20.203 -11.121 5.375 1.00 97.25 193 ALA A CA 1
ATOM 1576 C C . ALA A 1 193 ? -20.662 -12.273 4.464 1.00 97.25 193 ALA A C 1
ATOM 1578 O O . ALA A 1 193 ? -20.218 -12.357 3.322 1.00 97.25 193 ALA A O 1
ATOM 1579 N N . ASP A 1 194 ? -21.596 -13.096 4.939 1.00 97.62 194 ASP A N 1
ATOM 1580 C CA . ASP A 1 194 ? -22.148 -14.247 4.215 1.00 97.62 194 ASP A CA 1
ATOM 1581 C C . ASP A 1 194 ? -23.048 -13.831 3.037 1.00 97.62 194 ASP A C 1
ATOM 1583 O O . ASP A 1 194 ? -23.378 -14.652 2.182 1.00 97.62 194 ASP A O 1
ATOM 1587 N N . SER A 1 195 ? -23.444 -12.554 2.969 1.00 97.88 195 SER A N 1
ATOM 1588 C CA . SER A 1 195 ? -24.247 -12.010 1.868 1.00 97.88 195 SER A CA 1
ATOM 1589 C C . SER A 1 195 ? -23.436 -11.650 0.617 1.00 97.88 195 SER A C 1
ATOM 1591 O O . SER A 1 195 ? -24.027 -11.387 -0.432 1.00 97.88 195 SER A O 1
ATOM 1593 N N . PHE A 1 196 ? -22.103 -11.608 0.709 1.00 97.44 196 PHE A N 1
ATOM 1594 C CA . PHE A 1 196 ? -21.240 -11.303 -0.429 1.00 97.44 196 PHE A CA 1
ATOM 1595 C C . PHE A 1 196 ? -20.999 -12.530 -1.312 1.00 97.44 196 PHE A C 1
ATOM 1597 O O . PHE A 1 196 ? -20.821 -13.644 -0.831 1.00 97.44 196 PHE A O 1
ATOM 1604 N N . ASP A 1 197 ? -20.852 -12.300 -2.619 1.00 97.88 197 ASP A N 1
ATOM 1605 C CA . ASP A 1 197 ? -20.445 -13.331 -3.590 1.00 97.88 197 ASP A CA 1
ATOM 1606 C C . ASP A 1 197 ? -18.952 -13.722 -3.476 1.00 97.88 197 ASP A C 1
ATOM 1608 O O . ASP A 1 197 ? -18.405 -14.421 -4.332 1.00 97.88 197 ASP A O 1
ATOM 1612 N N . PHE A 1 198 ? -18.256 -13.226 -2.452 1.00 98.06 198 PHE A N 1
ATOM 1613 C CA . PHE A 1 198 ? -16.842 -13.467 -2.203 1.00 98.06 198 PHE A CA 1
ATOM 1614 C C . PHE A 1 198 ? -16.568 -13.616 -0.706 1.00 98.06 198 PHE A C 1
ATOM 1616 O O . PHE A 1 198 ? -17.276 -13.056 0.126 1.00 98.06 198 PHE A O 1
ATOM 1623 N N . ASP A 1 199 ? -15.496 -14.332 -0.368 1.00 98.19 199 ASP A N 1
ATOM 1624 C CA . ASP A 1 199 ? -15.067 -14.489 1.020 1.00 98.19 199 ASP A CA 1
ATOM 1625 C C . ASP A 1 199 ? -14.366 -13.214 1.515 1.00 98.19 199 ASP A C 1
ATOM 1627 O O . ASP A 1 199 ? -13.388 -12.751 0.927 1.00 98.19 199 ASP A O 1
ATOM 1631 N N . ILE A 1 200 ? -14.835 -12.649 2.627 1.00 98.06 200 ILE A N 1
ATOM 1632 C CA . ILE A 1 200 ? -14.239 -11.470 3.272 1.00 98.06 200 ILE A CA 1
ATOM 1633 C C . ILE A 1 200 ? -12.799 -11.706 3.771 1.00 98.06 200 ILE A C 1
ATOM 1635 O O . ILE A 1 200 ? -12.086 -10.743 4.081 1.00 98.06 200 ILE A O 1
ATOM 1639 N N . LEU A 1 201 ? -12.382 -12.967 3.910 1.00 98.44 201 LEU A N 1
ATOM 1640 C CA . LEU A 1 201 ? -11.037 -13.375 4.306 1.00 98.44 201 LEU A CA 1
ATOM 1641 C C . LEU A 1 201 ? -10.086 -13.474 3.109 1.00 98.44 201 LEU A C 1
ATOM 1643 O O . LEU A 1 201 ? -8.874 -13.485 3.319 1.00 98.44 201 LEU A O 1
ATOM 1647 N N . ASP A 1 202 ? -10.607 -13.491 1.880 1.00 98.69 202 ASP A N 1
ATOM 1648 C CA . ASP A 1 202 ? -9.812 -13.465 0.656 1.00 98.69 202 ASP A CA 1
ATOM 1649 C C . ASP A 1 202 ? -9.201 -12.061 0.459 1.00 98.69 202 ASP A C 1
ATOM 1651 O O . ASP A 1 202 ? -9.923 -11.097 0.190 1.00 98.69 202 ASP A O 1
ATOM 1655 N N . PRO A 1 203 ? -7.868 -11.892 0.567 1.00 98.62 203 PRO A N 1
ATOM 1656 C CA . PRO A 1 203 ? -7.224 -10.587 0.417 1.00 98.62 203 PRO A CA 1
ATOM 1657 C C . PRO A 1 203 ? -7.183 -10.094 -1.037 1.00 98.62 203 PRO A C 1
ATOM 1659 O O . PRO A 1 203 ? -6.737 -8.974 -1.285 1.00 98.62 203 PRO A O 1
ATOM 1662 N N . THR A 1 204 ? -7.626 -10.898 -2.005 1.00 98.62 204 THR A N 1
ATOM 1663 C CA . THR A 1 204 ? -7.776 -10.490 -3.410 1.00 98.62 204 THR A CA 1
ATOM 1664 C C . THR A 1 204 ? -9.130 -9.816 -3.679 1.00 98.62 204 THR A C 1
ATOM 1666 O O . THR A 1 204 ? -9.444 -9.524 -4.838 1.00 98.62 204 THR A O 1
ATOM 1669 N N . LYS A 1 205 ? -9.935 -9.559 -2.635 1.00 97.69 205 LYS A N 1
ATOM 1670 C CA . LYS A 1 205 ? -11.272 -8.944 -2.677 1.00 97.69 205 LYS A CA 1
ATOM 1671 C C . LYS A 1 205 ? -11.361 -7.718 -1.759 1.00 97.69 205 LYS A C 1
ATOM 1673 O O . LYS A 1 205 ? -11.810 -6.676 -2.284 1.00 97.69 205 LYS A O 1
#

Radius of gyration: 18.41 Å; chains: 1; bounding box: 46×44×46 Å

pLDDT: mean 97.98, std 2.75, range [64.75, 98.94]

Sequence (205 aa):
QRPGEKTPAFVRFSTVAGSKGSFDLARDVRGFAVKLYTKEGNWDLVGNNIPVFFIQDAIRFPDMVHAVKEEPDRAFPQAQSAHDNFWDFISLTPESMHMIMWIMSDRAIPRSFRFMQGFGVHTFRLVNAKDESTFVKFIWKPKLGMQSVVWNEAVKINGADPDFHRRDLWNAVQSGDFPEWELCVQLFDQDFADSFDFDILDPTK